Protein AF-0000000078492949 (afdb_homodimer)

Nearest PDB structures (foldseek):
  8vj1-assembly1_A  TM=6.226E-01  e=3.822E-01  Borreliella garinii
  3sjr-assembly2_C  TM=3.584E-01  e=9.809E+00  Chromobacterium violaceum
  8vj1-assembly1_A  TM=6.224E-01  e=6.220E-01  Borreliella garinii

Foldseek 3Di:
DPPLCLVPDQPDDDDPVLLVLLVVLVVVCVVVVQPVDPDHDQVVLVVSQVSSCVVPVDGDHSVSSVVSVVSVVSVVVVVVVVQVPVPPHPCPVPPPVVVVVVVVPVVVD/DPPLCLVPDQPDDDDPVLLVLLVVLVVVCVVVVQPVDPDHDLVVLVVSQVSSCVVPVDGDHSVSSVVSVVSVVSVVVVVVVVQVPVPPHPCPVPCVVVVVVVVVVVVVD

Radius of gyration: 19.07 Å; Cα contacts (8 Å, |Δi|>4): 159; chains: 2; bounding box: 42×46×68 Å

Sequence (218 aa):
MDPYDVDVEDKADWSSRTENAFIRIVHDHVKKGDLQTSTFTKKIWTTISDELFEQSHKRFNVGQLKSKFNRLYKKHREFSDLVAHTGFGWDLISNTVTASEAVWAEYIKMDPYDVDVEDKADWSSRTENAFIRIVHDHVKKGDLQTSTFTKKIWTTISDELFEQSHKRFNVGQLKSKFNRLYKKHREFSDLVAHTGFGWDLISNTVTASEAVWAEYIK

Organism: Citrus clementina (NCBI:txid85681)

InterPro domains:
  IPR024752 Myb/SANT-like domain [PF12776] (14-107)
  IPR045026 L10-interacting MYB domain-containing protein [PTHR47584] (7-109)

Solvent-accessible surface area (backbone atoms only — not comparable to full-atom values): 12741 Å² total; per-residue (Å²): 125,61,90,71,55,63,72,64,71,71,91,65,90,72,51,68,60,51,48,52,51,46,53,49,52,54,35,52,40,36,74,73,56,61,43,79,56,80,55,68,51,72,68,55,40,50,51,50,32,52,54,43,23,74,73,63,73,49,86,54,54,57,70,54,51,50,52,50,49,51,50,51,49,51,48,44,51,53,48,49,56,42,52,66,56,55,74,60,60,84,64,42,72,51,47,69,65,47,42,60,56,51,56,54,53,63,64,70,104,123,62,88,69,54,64,70,64,70,70,90,63,92,72,50,68,62,49,48,51,50,46,53,49,52,52,35,52,40,34,75,72,56,63,44,81,56,80,56,68,50,73,67,54,41,50,50,52,33,53,55,44,24,74,74,62,74,48,86,56,54,58,71,56,51,51,52,50,49,52,47,51,49,51,47,43,50,53,50,48,57,39,52,67,57,55,73,63,58,84,66,41,73,49,47,67,62,44,40,61,54,48,53,54,55,62,62,72,104

Structure (mmCIF, N/CA/C/O backbone):
data_AF-0000000078492949-model_v1
#
loop_
_entity.id
_entity.type
_entity.pdbx_description
1 polymer 'Myb/SANT-like domain-containing protein'
#
loop_
_atom_site.group_PDB
_atom_site.id
_atom_site.type_symbol
_atom_site.label_atom_id
_atom_site.label_alt_id
_atom_site.label_comp_id
_atom_site.label_asym_id
_atom_site.label_entity_id
_atom_site.label_seq_id
_atom_site.pdbx_PDB_ins_code
_atom_site.Cartn_x
_atom_site.Cartn_y
_atom_site.Cartn_z
_atom_site.occupancy
_atom_site.B_iso_or_equiv
_atom_site.auth_seq_id
_atom_site.auth_comp_id
_atom_site.auth_asym_id
_atom_site.auth_atom_id
_atom_site.pdbx_PDB_model_num
ATOM 1 N N . MET A 1 1 ? -12.18 -9.641 15.633 1 30.3 1 MET A N 1
ATOM 2 C CA . MET A 1 1 ? -11.992 -8.758 14.492 1 30.3 1 MET A CA 1
ATOM 3 C C . MET A 1 1 ? -10.523 -8.383 14.32 1 30.3 1 MET A C 1
ATOM 5 O O . MET A 1 1 ? -9.852 -8.047 15.297 1 30.3 1 MET A O 1
ATOM 9 N N . ASP A 1 2 ? -9.906 -8.82 13.367 1 38.91 2 ASP A N 1
ATOM 10 C CA . ASP A 1 2 ? -8.461 -8.695 13.227 1 38.91 2 ASP A CA 1
ATOM 11 C C . ASP A 1 2 ? -8.016 -7.234 13.328 1 38.91 2 ASP A C 1
ATOM 13 O O . ASP A 1 2 ? -8.602 -6.363 12.68 1 38.91 2 ASP A O 1
ATOM 17 N N . PRO A 1 3 ? -7.547 -6.961 14.508 1 42.69 3 PRO A N 1
ATOM 18 C CA . PRO A 1 3 ? -7.191 -5.57 14.797 1 42.69 3 PRO A CA 1
ATOM 19 C C . PRO A 1 3 ? -6.59 -4.852 13.594 1 42.69 3 PRO A C 1
ATOM 21 O O . PRO A 1 3 ? -6.551 -3.617 13.562 1 42.69 3 PRO A O 1
ATOM 24 N N . TYR A 1 4 ? -6.082 -5.703 12.766 1 45.62 4 TYR A N 1
ATOM 25 C CA . TYR A 1 4 ? -5.523 -5.168 11.523 1 45.62 4 TYR A CA 1
ATOM 26 C C . TYR A 1 4 ? -6.562 -5.176 10.414 1 45.62 4 TYR A C 1
ATOM 28 O O . TYR A 1 4 ? -6.211 -5.203 9.227 1 45.62 4 TYR A O 1
ATOM 36 N N . ASP A 1 5 ? -7.727 -5.211 10.891 1 51.09 5 ASP A N 1
ATOM 37 C CA . ASP A 1 5 ? -8.773 -5.344 9.883 1 51.09 5 ASP A CA 1
ATOM 38 C C . ASP A 1 5 ? -8.648 -4.262 8.812 1 51.09 5 ASP A C 1
ATOM 40 O O . ASP A 1 5 ? -9.055 -3.117 9.023 1 51.09 5 ASP A O 1
ATOM 44 N N . VAL A 1 6 ? -7.738 -4.426 7.926 1 55.5 6 VAL A N 1
ATOM 45 C CA . VAL A 1 6 ? -7.52 -3.555 6.773 1 55.5 6 VAL A CA 1
ATOM 46 C C . VAL A 1 6 ? -8.781 -3.502 5.918 1 55.5 6 VAL A C 1
ATOM 48 O O . VAL A 1 6 ? -8.867 -2.713 4.973 1 55.5 6 VAL A O 1
ATOM 51 N N . ASP A 1 7 ? -9.773 -4.223 6.441 1 55.53 7 ASP A N 1
ATOM 52 C CA . ASP A 1 7 ? -10.945 -4.383 5.578 1 55.53 7 ASP A CA 1
ATOM 53 C C . ASP A 1 7 ? -11.914 -3.217 5.75 1 55.53 7 ASP A C 1
ATOM 55 O O . ASP A 1 7 ? -13.055 -3.281 5.285 1 55.53 7 ASP A O 1
ATOM 59 N N . VAL A 1 8 ? -11.398 -2.281 6.484 1 58.69 8 VAL A N 1
ATOM 60 C CA . VAL A 1 8 ? -12.328 -1.161 6.574 1 58.69 8 VAL A CA 1
ATOM 61 C C . VAL A 1 8 ? -12.305 -0.362 5.273 1 58.69 8 VAL A C 1
ATOM 63 O O . VAL A 1 8 ? -11.227 -0.055 4.746 1 58.69 8 VAL A O 1
ATOM 66 N N . GLU A 1 9 ? -13.383 -0.348 4.547 1 59.38 9 GLU A N 1
ATOM 67 C CA . GLU A 1 9 ? -13.5 0.378 3.287 1 59.38 9 GLU A CA 1
ATOM 68 C C . GLU A 1 9 ? -13.32 1.879 3.494 1 59.38 9 GLU A C 1
ATOM 70 O O . GLU A 1 9 ? -13.766 2.428 4.508 1 59.38 9 GLU A O 1
ATOM 75 N N . ASP A 1 10 ? -12.523 2.383 2.58 1 63.34 10 ASP A N 1
ATOM 76 C CA . ASP A 1 10 ? -12.406 3.836 2.541 1 63.34 10 ASP A CA 1
ATOM 77 C C . ASP A 1 10 ? -13.766 4.492 2.316 1 63.34 10 ASP A C 1
ATOM 79 O O . ASP A 1 10 ? -14.523 4.082 1.433 1 63.34 10 ASP A O 1
ATOM 83 N N . LYS A 1 11 ? -14.117 5.441 3.148 1 71.06 11 LYS A N 1
ATOM 84 C CA . LYS A 1 11 ? -15.359 6.184 2.924 1 71.06 11 LYS A CA 1
ATOM 85 C C . LYS A 1 11 ? -15.258 7.062 1.682 1 71.06 11 LYS A C 1
ATOM 87 O O . LYS A 1 11 ? -16.219 7.207 0.935 1 71.06 11 LYS A O 1
ATOM 92 N N . ALA A 1 12 ? -14.031 7.547 1.465 1 79.31 12 ALA A N 1
ATOM 93 C CA . ALA A 1 12 ? -13.805 8.398 0.298 1 79.31 12 ALA A CA 1
ATOM 94 C C . ALA A 1 12 ? -13.336 7.574 -0.898 1 79.31 12 ALA A C 1
ATOM 96 O O . ALA A 1 12 ? -12.812 6.473 -0.732 1 79.31 12 ALA A O 1
ATOM 97 N N . ASP A 1 13 ? -13.688 8.016 -2.059 1 83.06 13 ASP A N 1
ATOM 98 C CA . ASP A 1 13 ? -13.258 7.375 -3.295 1 83.06 13 ASP A CA 1
ATOM 99 C C . ASP A 1 13 ? -11.812 7.746 -3.631 1 83.06 13 ASP A C 1
ATOM 101 O O . ASP A 1 13 ? -11.516 8.906 -3.91 1 83.06 13 ASP A O 1
ATOM 105 N N . TRP A 1 14 ? -10.969 6.805 -3.516 1 90.62 14 TRP A N 1
ATOM 106 C CA . TRP A 1 14 ? -9.555 7.004 -3.814 1 90.62 14 TRP A CA 1
ATOM 107 C C . TRP A 1 14 ? -9.148 6.238 -5.074 1 90.62 14 TRP A C 1
ATOM 109 O O . TRP A 1 14 ? -9.219 5.008 -5.105 1 90.62 14 TRP A O 1
ATOM 119 N N . SER A 1 15 ? -8.836 7.043 -6.062 1 87.31 15 SER A N 1
ATOM 120 C CA . SER A 1 15 ? -8.203 6.379 -7.199 1 87.31 15 SER A CA 1
ATOM 121 C C . SER A 1 15 ? -6.73 6.094 -6.922 1 87.31 15 SER A C 1
ATOM 123 O O . SER A 1 15 ? -6.148 6.66 -5.992 1 87.31 15 SER A O 1
ATOM 125 N N . SER A 1 16 ? -6.129 5.223 -7.727 1 87.12 16 SER A N 1
ATOM 126 C CA . SER A 1 16 ? -4.711 4.914 -7.586 1 87.12 16 SER A CA 1
ATOM 127 C C . SER A 1 16 ? -3.852 6.164 -7.754 1 87.12 16 SER A C 1
ATOM 129 O O . SER A 1 16 ? -2.879 6.359 -7.023 1 87.12 16 SER A O 1
ATOM 131 N N . ARG A 1 17 ? -4.25 6.996 -8.656 1 88.19 17 ARG A N 1
ATOM 132 C CA . ARG A 1 17 ? -3.51 8.227 -8.93 1 88.19 17 ARG A CA 1
ATOM 133 C C . ARG A 1 17 ? -3.566 9.172 -7.73 1 88.19 17 ARG A C 1
ATOM 135 O O . ARG A 1 17 ? -2.547 9.734 -7.332 1 88.19 17 ARG A O 1
ATOM 142 N N . THR A 1 18 ? -4.77 9.352 -7.195 1 92.94 18 THR A N 1
ATOM 143 C CA . THR A 1 18 ? -4.961 10.234 -6.051 1 92.94 18 THR A CA 1
ATOM 144 C C . THR A 1 18 ? -4.215 9.711 -4.832 1 92.94 18 THR A C 1
ATOM 146 O O . THR A 1 18 ? -3.568 10.477 -4.113 1 92.94 18 THR A O 1
ATOM 149 N N . GLU A 1 19 ? -4.316 8.391 -4.613 1 94 19 GLU A N 1
ATOM 150 C CA . GLU A 1 19 ? -3.611 7.777 -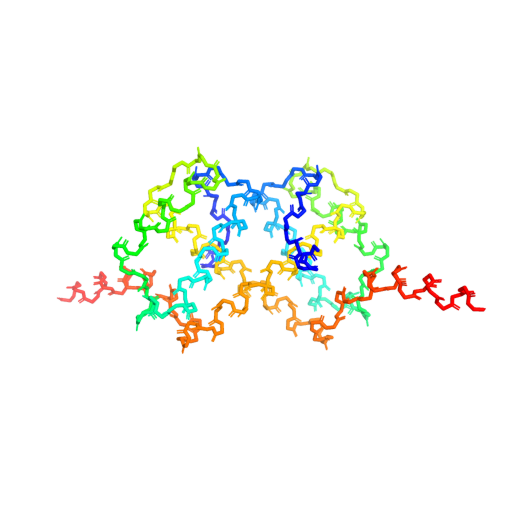3.488 1 94 19 GLU A CA 1
ATOM 151 C C . GLU A 1 19 ? -2.102 7.969 -3.615 1 94 19 GLU A C 1
ATOM 153 O O . GLU A 1 19 ? -1.43 8.312 -2.641 1 94 19 GLU A O 1
ATOM 158 N N . ASN A 1 20 ? -1.58 7.754 -4.777 1 93.38 20 ASN A N 1
ATOM 159 C CA . ASN A 1 20 ? -0.146 7.914 -4.992 1 93.38 20 ASN A CA 1
ATOM 160 C C . ASN A 1 20 ? 0.295 9.359 -4.781 1 93.38 20 ASN A C 1
ATOM 162 O O . ASN A 1 20 ? 1.362 9.609 -4.223 1 93.38 20 ASN A O 1
ATOM 166 N N . ALA A 1 21 ? -0.503 10.273 -5.273 1 94.88 21 ALA A N 1
ATOM 167 C CA . ALA A 1 21 ? -0.219 11.688 -5.047 1 94.88 21 ALA A CA 1
ATOM 168 C C . ALA A 1 21 ? -0.193 12 -3.553 1 94.88 21 ALA A C 1
ATOM 170 O O . ALA A 1 21 ? 0.668 12.75 -3.086 1 94.88 21 ALA A O 1
ATOM 171 N N . PHE A 1 22 ? -1.141 11.391 -2.832 1 96.56 22 PHE A N 1
ATOM 172 C CA . PHE A 1 22 ? -1.215 11.586 -1.389 1 96.56 22 PHE A CA 1
ATOM 173 C C . PHE A 1 22 ? 0.06 11.094 -0.71 1 96.56 22 PHE A C 1
ATOM 175 O O . PHE A 1 22 ? 0.661 11.82 0.087 1 96.56 22 PHE A O 1
ATOM 182 N N . ILE A 1 23 ? 0.523 9.953 -1.036 1 95.69 23 ILE A N 1
ATOM 183 C CA . ILE A 1 23 ? 1.719 9.367 -0.44 1 95.69 23 ILE A CA 1
ATOM 184 C C . ILE A 1 23 ? 2.93 10.25 -0.738 1 95.69 23 ILE A C 1
ATOM 186 O O . ILE A 1 23 ? 3.736 10.523 0.151 1 95.69 23 ILE A O 1
ATOM 190 N N . ARG A 1 24 ? 2.963 10.734 -1.91 1 95.75 24 ARG A N 1
ATOM 191 C CA . ARG A 1 24 ? 4.078 11.594 -2.293 1 95.75 24 ARG A CA 1
ATOM 192 C C . ARG A 1 24 ? 4.066 12.898 -1.501 1 95.75 24 ARG A C 1
ATOM 194 O O . ARG A 1 24 ? 5.113 13.367 -1.051 1 95.75 24 ARG A O 1
ATOM 201 N N . ILE A 1 25 ? 2.961 13.477 -1.405 1 97.75 25 ILE A N 1
ATOM 202 C CA . ILE A 1 25 ? 2.826 14.734 -0.678 1 97.7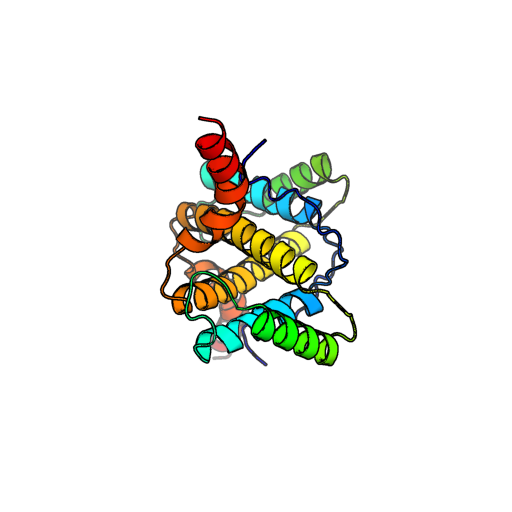5 25 ILE A CA 1
ATOM 203 C C . ILE A 1 25 ? 3.234 14.531 0.779 1 97.75 25 ILE A C 1
ATOM 205 O O . ILE A 1 25 ? 4 15.328 1.331 1 97.75 25 ILE A O 1
ATOM 209 N N . VAL A 1 26 ? 2.723 13.453 1.377 1 95.44 26 VAL A N 1
ATOM 210 C CA . VAL A 1 26 ? 3.076 13.156 2.762 1 95.44 26 VAL A CA 1
ATOM 211 C C . VAL A 1 26 ? 4.586 12.938 2.873 1 95.44 26 VAL A C 1
ATOM 213 O O . VAL A 1 26 ? 5.223 13.438 3.799 1 95.44 26 VAL A O 1
ATOM 216 N N . HIS A 1 27 ? 5.098 12.273 1.945 1 95.06 27 HIS A N 1
ATOM 217 C CA . HIS A 1 27 ? 6.527 12 1.916 1 95.06 27 HIS A CA 1
ATOM 218 C C . HIS A 1 27 ? 7.336 13.297 1.886 1 95.06 27 HIS A C 1
ATOM 220 O O . HIS A 1 27 ? 8.297 13.453 2.646 1 95.06 27 HIS A O 1
ATOM 226 N N . ASP A 1 28 ? 6.891 14.203 1.078 1 96.38 28 ASP A N 1
ATOM 227 C CA . ASP A 1 28 ? 7.578 15.484 0.948 1 96.38 28 ASP A CA 1
ATOM 228 C C . ASP A 1 28 ? 7.559 16.25 2.268 1 96.38 28 ASP A C 1
ATOM 230 O O . ASP A 1 28 ? 8.562 16.844 2.658 1 96.38 28 ASP A O 1
ATOM 234 N N . HIS A 1 29 ? 6.453 16.203 2.941 1 95.75 29 HIS A N 1
ATOM 235 C CA . HIS A 1 29 ? 6.328 16.906 4.211 1 95.75 29 HIS A CA 1
ATOM 236 C C . HIS A 1 29 ? 7.188 16.266 5.289 1 95.75 29 HIS A C 1
ATOM 238 O O . HIS A 1 29 ? 7.762 16.953 6.133 1 95.75 29 HIS A O 1
ATOM 244 N N . VAL A 1 30 ? 7.355 15 5.242 1 92.12 30 VAL A N 1
ATOM 245 C CA . VAL A 1 30 ? 8.211 14.305 6.199 1 92.12 30 VAL A CA 1
ATOM 246 C C . VAL A 1 30 ? 9.672 14.656 5.938 1 92.12 30 VAL A C 1
ATOM 248 O O . VAL A 1 30 ? 10.414 14.961 6.871 1 92.12 30 VAL A O 1
ATOM 251 N N . LYS A 1 31 ? 10.008 14.703 4.742 1 93 31 LYS A N 1
ATOM 252 C CA . LYS A 1 31 ? 11.383 15.008 4.375 1 93 31 LYS A CA 1
ATOM 253 C C . LYS A 1 31 ? 11.75 16.438 4.746 1 93 31 LYS A C 1
ATOM 255 O O . LYS A 1 31 ? 12.898 16.719 5.105 1 93 31 LYS A O 1
ATOM 260 N N . LYS A 1 32 ? 10.734 17.312 4.676 1 94.88 32 LYS A N 1
ATOM 261 C CA . LYS A 1 32 ? 10.914 18.719 5.031 1 94.88 32 LYS A CA 1
ATOM 262 C C . LYS A 1 32 ? 11.055 18.906 6.539 1 94.88 32 LYS A C 1
ATOM 264 O O . LYS A 1 32 ? 11.5 19.953 7.012 1 94.88 32 LYS A O 1
ATOM 269 N N . GLY A 1 33 ? 10.648 17.922 7.355 1 91.75 33 GLY A N 1
ATOM 270 C CA . GLY A 1 33 ? 10.742 18 8.805 1 91.75 33 GLY A CA 1
ATOM 271 C C . GLY A 1 33 ? 9.461 18.484 9.461 1 91.75 33 GLY A C 1
ATOM 272 O O . GLY A 1 33 ? 9.477 18.969 10.594 1 91.75 33 GLY A O 1
ATOM 273 N N . ASP A 1 34 ? 8.391 18.375 8.664 1 93.69 34 ASP A N 1
ATOM 274 C CA . ASP A 1 34 ? 7.117 18.875 9.18 1 93.69 34 ASP A CA 1
ATOM 275 C C . ASP A 1 34 ? 6.551 17.922 10.234 1 93.69 34 ASP A C 1
ATOM 277 O O . ASP A 1 34 ? 5.691 18.312 11.031 1 93.69 34 ASP A O 1
ATOM 281 N N . LEU A 1 35 ? 6.945 16.766 10.188 1 87.81 35 LEU A N 1
ATOM 282 C CA . LEU A 1 35 ? 6.508 15.789 11.188 1 87.81 35 LEU A CA 1
ATOM 283 C C . LEU A 1 35 ? 7.434 15.797 12.398 1 87.81 35 LEU A C 1
ATOM 285 O O . LEU A 1 35 ? 8.438 15.086 12.422 1 87.81 35 LEU A O 1
ATOM 289 N N . GLN A 1 36 ? 7.137 16.531 13.336 1 83.88 36 GLN A N 1
ATOM 290 C CA . GLN A 1 36 ? 7.988 16.719 14.508 1 83.88 36 GLN A CA 1
ATOM 291 C C . GLN A 1 36 ? 7.625 15.727 15.617 1 83.88 36 GLN A C 1
ATOM 293 O O . GLN A 1 36 ? 8.445 15.43 16.484 1 83.88 36 GLN A O 1
ATOM 298 N N . THR A 1 37 ? 6.379 15.219 15.555 1 79.56 37 THR A N 1
ATOM 299 C CA . THR A 1 37 ? 5.871 14.25 16.516 1 79.56 37 THR A CA 1
ATOM 300 C C . THR A 1 37 ? 5.359 13 15.812 1 79.56 37 THR A C 1
ATOM 302 O O . THR A 1 37 ? 5.676 12.766 14.641 1 79.56 37 THR A O 1
ATOM 305 N N . SER A 1 38 ? 4.512 12.266 16.578 1 79.44 38 SER A N 1
ATOM 306 C CA . SER A 1 38 ? 3.982 11.016 16.047 1 79.44 38 SER A CA 1
ATOM 307 C C . SER A 1 38 ? 2.938 11.266 14.961 1 79.44 38 SER A C 1
ATOM 309 O O . SER A 1 38 ? 2.551 10.352 14.234 1 79.44 38 SER A O 1
ATOM 311 N N . THR A 1 39 ? 2.467 12.57 14.891 1 84.44 39 THR A N 1
ATOM 312 C CA . THR A 1 39 ? 1.467 12.922 13.891 1 84.44 39 THR A CA 1
ATOM 313 C C . THR A 1 39 ? 1.658 14.359 13.414 1 84.44 39 THR A C 1
ATOM 315 O O . THR A 1 39 ? 2.279 15.172 14.109 1 84.44 39 THR A O 1
ATOM 318 N N . PHE A 1 40 ? 1.128 14.609 12.195 1 92.44 40 PHE A N 1
ATOM 319 C CA . PHE A 1 40 ? 1.118 15.977 11.688 1 92.44 40 PHE A CA 1
ATOM 320 C C . PHE A 1 40 ? 0.153 16.844 12.484 1 92.44 40 PHE A C 1
ATOM 322 O O . PHE A 1 40 ? -0.847 16.344 13.016 1 92.44 40 PHE A O 1
ATOM 329 N N . THR A 1 41 ? 0.478 18.156 12.617 1 94.12 41 THR A N 1
ATOM 330 C CA . THR A 1 41 ? -0.453 19.125 13.188 1 94.12 41 THR A CA 1
ATOM 331 C C . THR A 1 41 ? -1.632 19.359 12.242 1 94.12 41 THR A C 1
ATOM 333 O O . THR A 1 41 ? -1.547 19.062 11.047 1 94.12 41 THR A O 1
ATOM 336 N N . LYS A 1 42 ? -2.705 19.938 12.797 1 95.75 42 LYS A N 1
ATOM 337 C CA . LYS A 1 42 ? -3.881 20.266 11.992 1 95.75 42 LYS A CA 1
ATOM 338 C C . LYS A 1 42 ? -3.521 21.188 10.844 1 95.75 42 LYS A C 1
ATOM 340 O O . LYS A 1 42 ? -4.066 21.078 9.742 1 95.75 42 LYS A O 1
ATOM 345 N N . LYS A 1 43 ? -2.678 22.062 11.078 1 97.5 43 LYS A N 1
ATOM 346 C CA . LYS A 1 43 ? -2.232 23.016 10.062 1 97.5 43 LYS A CA 1
ATOM 347 C C . LYS A 1 43 ? -1.587 22.297 8.875 1 97.5 43 LYS A C 1
ATOM 349 O O . LYS A 1 43 ? -1.91 22.578 7.723 1 97.5 43 LYS A O 1
ATOM 354 N N . ILE A 1 44 ? -0.715 21.391 9.195 1 97.12 44 ILE A N 1
ATOM 355 C CA . ILE A 1 44 ? -0 20.672 8.141 1 97.12 44 ILE A CA 1
ATOM 356 C C . ILE A 1 44 ? -0.97 19.781 7.367 1 97.12 44 ILE A C 1
ATOM 358 O O . ILE A 1 44 ? -0.931 19.734 6.137 1 97.12 44 ILE A O 1
ATOM 362 N N . TRP A 1 45 ? -1.928 19.094 8.094 1 97.56 45 TRP A N 1
ATOM 363 C CA . TRP A 1 45 ? -2.938 18.281 7.426 1 97.56 45 TRP A CA 1
ATOM 364 C C . TRP A 1 45 ? -3.771 19.141 6.473 1 97.56 45 TRP A C 1
ATOM 366 O O . TRP A 1 45 ? -4.137 18.688 5.383 1 97.56 45 TRP A O 1
ATOM 376 N N . THR A 1 46 ? -4.074 20.375 6.84 1 98.25 46 THR A N 1
ATOM 377 C CA . THR A 1 46 ? -4.828 21.281 5.984 1 98.25 46 THR A CA 1
ATOM 378 C C . THR A 1 46 ? -4.027 21.641 4.734 1 98.25 46 THR A C 1
ATOM 380 O O . THR A 1 46 ? -4.57 21.688 3.631 1 98.25 46 THR A O 1
ATOM 383 N N . THR A 1 47 ? -2.738 21.859 4.949 1 98.5 47 THR A N 1
ATOM 384 C CA . THR A 1 47 ? -1.855 22.156 3.824 1 98.5 47 THR A CA 1
ATOM 385 C C . THR A 1 47 ? -1.804 20.969 2.861 1 98.5 47 THR A C 1
ATOM 387 O O . THR A 1 47 ? -1.886 21.156 1.645 1 98.5 47 THR A O 1
ATOM 390 N N . ILE A 1 48 ? -1.664 19.781 3.365 1 98.31 48 ILE A N 1
ATOM 391 C CA . ILE A 1 48 ? -1.638 18.562 2.572 1 98.31 48 ILE A CA 1
ATOM 392 C C . ILE A 1 48 ? -2.941 18.422 1.791 1 98.31 48 ILE A C 1
ATOM 394 O O . ILE A 1 48 ? -2.932 18.062 0.609 1 98.31 48 ILE A O 1
ATOM 398 N N . SER A 1 49 ? -4.07 18.734 2.488 1 98.25 49 SER A N 1
ATOM 399 C CA . SER A 1 49 ? -5.371 18.688 1.835 1 98.25 49 SER A CA 1
ATOM 400 C C . SER A 1 49 ? -5.426 19.625 0.63 1 98.25 49 SER A C 1
ATOM 402 O O . SER A 1 49 ? -5.887 19.234 -0.445 1 98.25 49 SER A O 1
ATOM 404 N N . ASP A 1 50 ? -4.906 20.797 0.774 1 98.56 50 ASP A N 1
ATOM 405 C CA . ASP A 1 50 ? -4.898 21.781 -0.299 1 98.56 50 ASP A CA 1
ATOM 406 C C . ASP A 1 50 ? -3.998 21.344 -1.449 1 98.56 50 ASP A C 1
ATOM 408 O O . ASP A 1 50 ? -4.355 21.484 -2.619 1 98.56 50 ASP A O 1
ATOM 412 N N . GLU A 1 51 ? -2.857 20.797 -1.114 1 98.56 51 GLU A N 1
ATOM 413 C CA . GLU A 1 51 ? -1.927 20.328 -2.133 1 98.56 51 GLU A CA 1
ATOM 414 C C . GLU A 1 51 ? -2.516 19.156 -2.91 1 98.56 51 GLU A C 1
ATOM 416 O O . GLU A 1 51 ? -2.352 19.062 -4.129 1 98.56 51 GLU A O 1
ATOM 421 N N . LEU A 1 52 ? -3.209 18.266 -2.227 1 98 52 LEU A N 1
ATOM 422 C CA . LEU A 1 52 ? -3.857 17.141 -2.887 1 98 52 LEU A CA 1
ATOM 423 C C . LEU A 1 52 ? -4.961 17.625 -3.824 1 98 52 LEU A C 1
ATOM 425 O O . LEU A 1 52 ? -5.117 17.094 -4.926 1 98 52 LEU A O 1
ATOM 429 N N . PHE A 1 53 ? -5.688 18.656 -3.412 1 97.31 53 PHE A N 1
ATOM 430 C CA . PHE A 1 53 ? -6.742 19.234 -4.242 1 97.31 53 PHE A CA 1
ATOM 431 C C . PHE A 1 53 ? -6.16 19.812 -5.523 1 97.31 53 PHE A C 1
ATOM 433 O O . PHE A 1 53 ? -6.734 19.656 -6.602 1 97.31 53 PHE A O 1
ATOM 440 N N . GLU A 1 54 ? -5.066 20.453 -5.391 1 97.75 54 GLU A N 1
ATOM 441 C CA . GLU A 1 54 ? -4.422 21.062 -6.547 1 97.75 54 GLU A CA 1
ATOM 442 C C . GLU A 1 54 ? -4.031 20.016 -7.582 1 97.75 54 GLU A C 1
ATOM 444 O O . GLU A 1 54 ? -4.094 20.266 -8.789 1 97.75 54 GLU A O 1
ATOM 449 N N . GLN A 1 55 ? -3.67 18.875 -7.113 1 95.38 55 GLN A N 1
ATOM 450 C CA . GLN A 1 55 ? -3.176 17.828 -8.008 1 95.38 55 GLN A CA 1
ATOM 451 C C . GLN A 1 55 ? -4.316 16.953 -8.516 1 95.38 55 GLN A C 1
ATOM 453 O O . GLN A 1 55 ? -4.316 16.547 -9.68 1 95.38 55 GLN A O 1
ATOM 458 N N . SER A 1 56 ? -5.293 16.625 -7.688 1 93.75 56 SER A N 1
ATOM 459 C CA . SER A 1 56 ? -6.289 15.625 -8.031 1 93.75 56 SER A CA 1
ATOM 460 C C . SER A 1 56 ? -7.637 16.266 -8.352 1 93.75 56 SER A C 1
ATOM 462 O O . SER A 1 56 ? -8.516 15.617 -8.914 1 93.75 56 SER A O 1
ATOM 464 N N . HIS A 1 57 ? -7.879 17.547 -7.875 1 94.69 57 HIS A N 1
ATOM 465 C CA . HIS A 1 57 ? -9.125 18.281 -8 1 94.69 57 HIS A CA 1
ATOM 466 C C . HIS A 1 57 ? -10.25 17.609 -7.227 1 94.69 57 HIS A C 1
ATOM 468 O O . HIS A 1 57 ? -11.43 17.797 -7.543 1 94.69 57 HIS A O 1
ATOM 474 N N . LYS A 1 58 ? -9.898 16.75 -6.348 1 94.81 58 LYS A N 1
ATOM 475 C CA . LYS A 1 58 ? -10.797 16.188 -5.352 1 94.81 58 LYS A CA 1
ATOM 476 C C . LYS A 1 58 ? -10.477 16.703 -3.955 1 94.81 58 LYS A C 1
ATOM 478 O O . LYS A 1 58 ? -9.312 16.766 -3.561 1 94.81 58 LYS A O 1
ATOM 483 N N . ARG A 1 59 ? -11.555 17.062 -3.279 1 94.56 59 ARG A N 1
ATOM 484 C CA . ARG A 1 59 ? -11.367 17.625 -1.946 1 94.56 59 ARG A CA 1
ATOM 485 C C . ARG A 1 59 ? -11.516 16.562 -0.871 1 94.56 59 ARG A C 1
ATOM 487 O O . ARG A 1 59 ? -12.453 15.758 -0.909 1 94.56 59 ARG A O 1
ATOM 494 N N . PHE A 1 60 ? -10.578 16.531 0.034 1 96.44 60 PHE A N 1
ATOM 495 C CA . PHE A 1 60 ? -10.594 15.641 1.194 1 96.44 60 PHE A CA 1
ATOM 496 C C . PHE A 1 60 ? -10.422 16.438 2.482 1 96.44 60 PHE A C 1
ATOM 498 O O . PHE A 1 60 ? -9.602 17.359 2.549 1 96.44 60 PHE A O 1
ATOM 505 N N . ASN A 1 61 ? -11.227 16.141 3.453 1 95.5 61 ASN A N 1
ATOM 506 C CA . ASN A 1 61 ? -11.031 16.812 4.734 1 95.5 61 ASN A CA 1
ATOM 507 C C . ASN A 1 61 ? -9.953 16.125 5.566 1 95.5 61 ASN A C 1
ATOM 509 O O . ASN A 1 61 ? -9.516 15.016 5.23 1 95.5 61 ASN A O 1
ATOM 513 N N . VAL A 1 62 ? -9.539 16.703 6.617 1 93.44 62 VAL A N 1
ATOM 514 C CA . VAL A 1 62 ? -8.43 16.234 7.441 1 93.44 62 VAL A CA 1
ATOM 515 C C . VAL A 1 62 ? -8.734 14.844 7.988 1 93.44 62 VAL A C 1
ATOM 517 O O . VAL A 1 62 ? -7.867 13.969 8.016 1 93.44 62 VAL A O 1
ATOM 520 N N . GLY A 1 63 ? -9.93 14.625 8.445 1 92.06 63 GLY A N 1
ATOM 521 C CA . GLY A 1 63 ? -10.32 13.305 8.93 1 92.06 63 GLY A CA 1
ATOM 522 C C . GLY A 1 63 ? -10.156 12.219 7.891 1 92.06 63 GLY A C 1
ATOM 523 O O . GLY A 1 63 ? -9.703 11.117 8.211 1 92.06 63 GLY A O 1
ATOM 524 N N . GLN A 1 64 ? -10.492 12.539 6.645 1 94.62 64 GLN A N 1
ATOM 525 C CA . GLN A 1 64 ? -10.352 11.594 5.547 1 94.62 64 GLN A CA 1
ATOM 526 C C . GLN A 1 64 ? -8.883 11.297 5.262 1 94.62 64 GLN A C 1
ATOM 528 O O . GLN A 1 64 ? -8.516 10.156 4.969 1 94.62 64 GLN A O 1
ATOM 533 N N . LEU A 1 65 ? -8.102 12.266 5.371 1 95.88 65 LEU A N 1
ATOM 534 C CA . LEU A 1 65 ? -6.672 12.094 5.121 1 95.88 65 LEU A CA 1
ATOM 535 C C . LEU A 1 65 ? -6.039 11.211 6.191 1 95.88 65 LEU A C 1
ATOM 537 O O . LEU A 1 65 ? -5.277 10.297 5.875 1 95.88 65 LEU A O 1
ATOM 541 N N . LYS A 1 66 ? -6.363 11.469 7.355 1 92.38 66 LYS A N 1
ATOM 542 C CA . LYS A 1 66 ? -5.832 10.672 8.461 1 92.38 66 LYS A CA 1
ATOM 543 C C . LYS A 1 66 ? -6.277 9.219 8.359 1 92.38 66 LYS A C 1
ATOM 545 O O . LYS A 1 66 ? -5.477 8.305 8.562 1 92.38 66 LYS A O 1
ATOM 550 N N . SER A 1 67 ? -7.496 9.008 8.094 1 91.19 67 SER A N 1
ATOM 551 C CA . SER A 1 67 ? -8.023 7.656 7.941 1 91.19 67 SER A CA 1
ATOM 552 C C . SER A 1 67 ? -7.309 6.914 6.816 1 91.19 67 SER A C 1
ATOM 554 O O . SER A 1 67 ? -6.969 5.734 6.961 1 91.19 67 SER A O 1
ATOM 556 N N . LYS A 1 68 ? -7.168 7.621 5.742 1 93 68 LYS A N 1
ATOM 557 C CA . LYS A 1 68 ? -6.469 7.016 4.613 1 93 68 LYS A CA 1
ATOM 558 C C . LYS A 1 68 ? -5.031 6.656 4.988 1 93 68 LYS A C 1
ATOM 560 O O . LYS A 1 68 ? -4.543 5.582 4.633 1 93 68 LYS A O 1
ATOM 565 N N . PHE A 1 69 ? -4.391 7.582 5.656 1 90.38 69 PHE A N 1
ATOM 566 C CA . PHE A 1 69 ? -3.016 7.34 6.074 1 90.38 69 PHE A CA 1
ATOM 567 C C . PHE A 1 69 ? -2.932 6.109 6.973 1 90.38 69 PHE A C 1
ATOM 569 O O . PHE A 1 69 ? -2.068 5.254 6.781 1 90.38 69 PHE A O 1
ATOM 576 N N . ASN A 1 70 ? -3.807 6.031 7.875 1 87.5 70 ASN A N 1
ATOM 577 C CA . ASN A 1 70 ? -3.842 4.883 8.773 1 87.5 70 ASN A CA 1
ATOM 578 C C . ASN A 1 70 ? -4.055 3.578 8.016 1 87.5 70 ASN A C 1
ATOM 580 O O . ASN A 1 70 ? -3.434 2.562 8.328 1 87.5 70 ASN A O 1
ATOM 584 N N . ARG A 1 71 ? -4.895 3.582 7.078 1 90.12 71 ARG A N 1
ATOM 585 C CA . ARG A 1 71 ? -5.148 2.385 6.285 1 90.12 71 ARG A CA 1
ATOM 586 C C . ARG A 1 71 ? -3.926 1.999 5.461 1 90.12 71 ARG A C 1
ATOM 588 O O . ARG A 1 71 ? -3.613 0.815 5.316 1 90.12 71 ARG A O 1
ATOM 595 N N . LEU A 1 72 ? -3.309 3.029 4.914 1 91.94 72 LEU A N 1
ATOM 596 C CA . LEU A 1 72 ? -2.082 2.789 4.164 1 91.94 72 LEU A CA 1
ATOM 597 C C . LEU A 1 72 ? -1.008 2.178 5.059 1 91.94 72 LEU A C 1
ATOM 599 O O . LEU A 1 72 ? -0.291 1.266 4.637 1 91.94 72 LEU A O 1
ATOM 603 N N . TYR A 1 73 ? -0.982 2.674 6.223 1 86.25 73 TYR A N 1
ATOM 604 C CA . TYR A 1 73 ? 0.001 2.184 7.18 1 86.25 73 TYR A CA 1
ATOM 605 C C . TYR A 1 73 ? -0.261 0.725 7.535 1 86.25 73 TYR A C 1
ATOM 607 O O . TYR A 1 73 ? 0.659 -0.097 7.523 1 86.25 73 TYR A O 1
ATOM 615 N N . LYS A 1 74 ? -1.468 0.387 7.84 1 89.12 74 LYS A N 1
ATOM 616 C CA . LYS A 1 74 ? -1.827 -0.986 8.18 1 89.12 74 LYS A CA 1
ATOM 617 C C . LYS A 1 74 ? -1.53 -1.937 7.027 1 89.12 74 LYS A C 1
ATOM 619 O O . LYS A 1 74 ? -1.017 -3.037 7.238 1 89.12 74 LYS A O 1
ATOM 624 N N . LYS A 1 75 ? -1.936 -1.513 5.883 1 90.56 75 LYS A N 1
ATOM 625 C CA . LYS A 1 75 ? -1.655 -2.312 4.691 1 90.56 75 LYS A CA 1
ATOM 626 C C . LYS A 1 75 ? -0.154 -2.506 4.5 1 90.56 75 LYS A C 1
ATOM 628 O O . LYS A 1 75 ? 0.297 -3.602 4.16 1 90.56 75 LYS A O 1
ATOM 633 N N . HIS A 1 76 ? 0.583 -1.391 4.68 1 89.31 76 HIS A N 1
ATOM 634 C CA . HIS A 1 76 ? 2.037 -1.444 4.59 1 89.31 76 HIS A CA 1
ATOM 635 C C . HIS A 1 76 ? 2.615 -2.438 5.59 1 89.31 76 HIS A C 1
ATOM 637 O O . HIS A 1 76 ? 3.551 -3.176 5.27 1 89.31 76 HIS A O 1
ATOM 643 N N . ARG A 1 77 ? 2.154 -2.504 6.723 1 87.69 77 ARG A N 1
ATOM 644 C CA . ARG A 1 77 ? 2.611 -3.449 7.734 1 87.69 77 ARG A CA 1
ATOM 645 C C . ARG A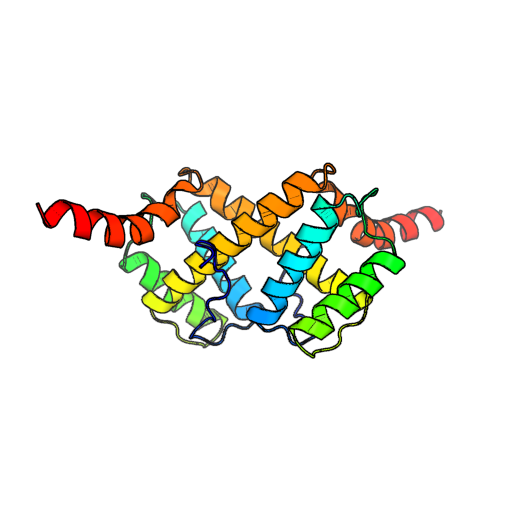 1 77 ? 2.324 -4.887 7.312 1 87.69 77 ARG A C 1
ATOM 647 O O . ARG A 1 77 ? 3.178 -5.762 7.453 1 87.69 77 ARG A O 1
ATOM 654 N N . GLU A 1 78 ? 1.147 -5.086 6.844 1 88.06 78 GLU A N 1
ATOM 655 C CA . GLU A 1 78 ? 0.78 -6.41 6.348 1 88.06 78 GLU A CA 1
ATOM 656 C C . GLU A 1 78 ? 1.709 -6.852 5.223 1 88.06 78 GLU A C 1
ATOM 658 O O . GLU A 1 78 ? 2.174 -7.996 5.207 1 88.06 78 GLU A O 1
ATOM 663 N N . PHE A 1 79 ? 1.928 -5.992 4.344 1 89 79 PHE A N 1
ATOM 664 C CA . PHE A 1 79 ? 2.781 -6.309 3.201 1 89 79 PHE A CA 1
ATOM 665 C C . PHE A 1 79 ? 4.223 -6.516 3.646 1 89 79 PHE A C 1
ATOM 667 O O . PHE A 1 79 ? 4.93 -7.367 3.102 1 89 79 PHE A O 1
ATOM 674 N N . SER A 1 80 ? 4.645 -5.75 4.641 1 86.5 80 SER A N 1
ATOM 675 C CA . SER A 1 80 ? 5.984 -5.941 5.195 1 86.5 80 SER A CA 1
ATOM 676 C C . SER A 1 80 ? 6.141 -7.332 5.793 1 86.5 80 SER A C 1
ATOM 678 O O . SER A 1 80 ? 7.188 -7.965 5.637 1 86.5 80 SER A O 1
ATOM 680 N N . ASP A 1 81 ? 5.152 -7.727 6.484 1 86.94 81 ASP A N 1
ATOM 681 C CA . ASP A 1 81 ? 5.164 -9.07 7.051 1 86.94 81 ASP A CA 1
ATOM 682 C C . ASP A 1 81 ? 5.234 -10.133 5.949 1 86.94 81 ASP A C 1
ATOM 684 O O . ASP A 1 81 ? 5.945 -11.125 6.086 1 86.94 81 ASP A O 1
ATOM 688 N N . LEU A 1 82 ? 4.477 -9.922 4.875 1 87.69 82 LEU A N 1
ATOM 689 C CA . LEU A 1 82 ? 4.508 -10.789 3.703 1 87.69 82 LEU A CA 1
ATOM 690 C C . LEU A 1 82 ? 5.914 -10.859 3.113 1 87.69 82 LEU A C 1
ATOM 692 O O . LEU A 1 82 ? 6.461 -11.945 2.924 1 87.69 82 LEU A O 1
ATOM 696 N N . VAL A 1 83 ? 6.578 -9.734 2.902 1 82.81 83 VAL A N 1
ATOM 697 C CA . VAL A 1 83 ? 7.898 -9.641 2.283 1 82.81 83 VAL A CA 1
ATOM 698 C C . VAL A 1 83 ? 8.938 -10.289 3.193 1 82.81 83 VAL A C 1
ATOM 700 O O . VAL A 1 83 ? 9.844 -10.977 2.719 1 82.81 83 VAL A O 1
ATOM 703 N N . ALA A 1 84 ? 8.812 -10.086 4.418 1 83.44 84 ALA A N 1
ATOM 704 C CA . ALA A 1 84 ? 9.734 -10.664 5.391 1 83.44 84 ALA A CA 1
ATOM 705 C C . ALA A 1 84 ? 9.758 -12.188 5.297 1 83.44 84 ALA A C 1
ATOM 707 O O . ALA A 1 84 ? 10.773 -12.82 5.582 1 83.44 84 ALA A O 1
ATOM 708 N N . HIS A 1 85 ? 8.695 -12.805 4.793 1 85.38 85 HIS A N 1
ATOM 709 C CA . HIS A 1 85 ? 8.586 -14.258 4.746 1 85.38 85 HIS A CA 1
ATOM 710 C C . HIS A 1 85 ? 9.016 -14.797 3.385 1 85.38 85 HIS A C 1
ATOM 712 O O . HIS A 1 85 ? 9.094 -16.016 3.191 1 85.38 85 HIS A O 1
ATOM 718 N N . THR A 1 86 ? 9.164 -14.016 2.43 1 79 86 THR A N 1
ATOM 719 C CA . THR A 1 86 ? 9.617 -14.484 1.125 1 79 86 THR A CA 1
ATOM 720 C C . THR A 1 86 ? 11.078 -14.906 1.182 1 79 86 THR A C 1
ATOM 722 O O . THR A 1 86 ? 11.539 -15.688 0.347 1 79 86 THR A O 1
ATOM 725 N N . GLY A 1 87 ? 11.906 -14.547 2.182 1 69.62 87 GLY A N 1
ATOM 726 C CA . GLY A 1 87 ? 13.32 -14.852 2.293 1 69.62 87 GLY A CA 1
ATOM 727 C C . GLY A 1 87 ? 14.188 -14.047 1.34 1 69.62 87 GLY A C 1
ATOM 728 O O . GLY A 1 87 ? 15.414 -14.078 1.433 1 69.62 87 GLY A O 1
ATOM 729 N N . PHE A 1 88 ? 13.727 -13.578 0.141 1 60.12 88 PHE A N 1
ATOM 730 C CA . PHE A 1 88 ? 14.555 -12.992 -0.91 1 60.12 88 PHE A CA 1
ATOM 731 C C . PHE A 1 88 ? 14.734 -11.492 -0.68 1 60.12 88 PHE A C 1
ATOM 733 O O . PHE A 1 88 ? 15.586 -10.867 -1.315 1 60.12 88 PHE A O 1
ATOM 740 N N . GLY A 1 89 ? 14.68 -11.062 0.349 1 52.59 89 GLY A N 1
ATOM 741 C CA . GLY A 1 89 ? 14.789 -9.617 0.413 1 52.59 89 GLY A CA 1
ATOM 742 C C . GLY A 1 89 ? 14.219 -8.914 -0.808 1 52.59 89 GLY A C 1
ATOM 743 O O . GLY A 1 89 ? 13.812 -9.57 -1.77 1 52.59 89 GLY A O 1
ATOM 744 N N . TRP A 1 90 ? 14 -7.535 -0.965 1 52.09 90 TRP A N 1
ATOM 745 C CA . TRP A 1 90 ? 13.414 -6.699 -2.006 1 52.09 90 TRP A CA 1
ATOM 746 C C . TRP A 1 90 ? 13.977 -7.059 -3.377 1 52.09 90 TRP A C 1
ATOM 748 O O . TRP A 1 90 ? 13.469 -6.602 -4.402 1 52.09 90 TRP A O 1
ATOM 758 N N . ASP A 1 91 ? 15.062 -7.805 -3.586 1 49.62 91 ASP A N 1
ATOM 759 C CA . ASP A 1 91 ? 15.625 -7.969 -4.922 1 49.62 91 ASP A CA 1
ATOM 760 C C . ASP A 1 91 ? 14.602 -8.555 -5.883 1 49.62 91 ASP A C 1
ATOM 762 O O . ASP A 1 91 ? 14.844 -8.641 -7.09 1 49.62 91 ASP A O 1
ATOM 766 N N . LEU A 1 92 ? 13.695 -8.984 -5.422 1 46.34 92 LEU A N 1
ATOM 767 C CA . LEU A 1 92 ? 12.859 -9.828 -6.266 1 46.34 92 LEU A CA 1
ATOM 768 C C . LEU A 1 92 ? 12.273 -9.031 -7.426 1 46.34 92 LEU A C 1
ATOM 770 O O . LEU A 1 92 ? 11.945 -9.602 -8.469 1 46.34 92 LEU A O 1
ATOM 774 N N . ILE A 1 93 ? 11.703 -7.926 -7.121 1 46.12 93 ILE A N 1
ATOM 775 C CA . ILE A 1 93 ? 10.945 -7.359 -8.234 1 46.12 93 ILE A CA 1
ATOM 776 C C . ILE A 1 93 ? 11.898 -6.902 -9.328 1 46.12 93 ILE A C 1
ATOM 778 O O . ILE A 1 93 ? 11.469 -6.328 -10.336 1 46.12 93 ILE A O 1
ATOM 782 N N . SER A 1 94 ? 13.227 -6.848 -9.07 1 41.66 94 SER A N 1
ATOM 783 C CA . SER A 1 94 ? 14.109 -6.371 -10.133 1 41.66 94 SER A CA 1
ATOM 784 C C . SER A 1 94 ? 13.914 -7.18 -11.414 1 41.66 94 SER A C 1
ATOM 786 O O . SER A 1 94 ? 14.477 -6.844 -12.453 1 41.66 94 SER A O 1
ATOM 788 N N . ASN A 1 95 ? 13.859 -8.422 -11.289 1 40.28 95 ASN A N 1
ATOM 789 C CA . ASN A 1 95 ? 14.141 -9.133 -12.531 1 40.28 95 ASN A CA 1
ATOM 790 C C . ASN A 1 95 ? 13.297 -8.602 -13.688 1 40.28 95 ASN A C 1
ATOM 792 O O . ASN A 1 95 ? 13.734 -8.633 -14.836 1 40.28 95 ASN A O 1
ATOM 796 N N . THR A 1 96 ? 11.984 -8.812 -13.672 1 39.28 96 THR A N 1
ATOM 797 C CA . THR A 1 96 ? 11.367 -8.742 -14.992 1 39.28 96 THR A CA 1
ATOM 798 C C . THR A 1 96 ? 11.484 -7.332 -15.57 1 39.28 96 THR A C 1
ATOM 800 O O . THR A 1 96 ? 11.281 -7.129 -16.766 1 39.28 96 THR A O 1
ATOM 803 N N . VAL A 1 97 ? 11.492 -6.348 -14.734 1 37.97 97 VAL A N 1
ATOM 804 C CA . VAL A 1 97 ? 11.609 -5.078 -15.438 1 37.97 97 VAL A CA 1
ATOM 805 C C . VAL A 1 97 ? 13.016 -4.941 -16.016 1 37.97 97 VAL A C 1
ATOM 807 O O . VAL A 1 97 ? 13.188 -4.41 -17.125 1 37.97 97 VAL A O 1
ATOM 810 N N . THR A 1 98 ? 14.141 -5.195 -15.25 1 37.91 98 THR A N 1
ATOM 811 C CA . THR A 1 98 ? 15.445 -5.184 -15.906 1 37.91 98 THR A CA 1
ATOM 812 C C . THR A 1 98 ? 15.516 -6.258 -16.984 1 37.91 98 THR A C 1
ATOM 814 O O . THR A 1 98 ? 16.219 -6.086 -17.984 1 37.91 98 THR A O 1
ATOM 817 N N . ALA A 1 99 ? 15.039 -7.473 -16.719 1 37.34 99 ALA A N 1
ATOM 818 C CA . ALA A 1 99 ? 15.258 -8.508 -17.734 1 37.34 99 ALA A CA 1
ATOM 819 C C . ALA A 1 99 ? 14.656 -8.094 -19.062 1 37.34 99 ALA A C 1
ATOM 821 O O . ALA A 1 99 ? 15.234 -8.359 -20.125 1 37.34 99 ALA A O 1
ATOM 822 N N . SER A 1 100 ? 13.508 -7.531 -19.156 1 34.41 100 SER A N 1
ATOM 823 C CA . SER A 1 100 ? 13.211 -7.098 -20.531 1 34.41 100 SER A CA 1
ATOM 824 C C . SER A 1 100 ? 14.211 -6.055 -21 1 34.41 100 SER A C 1
ATOM 826 O O . SER A 1 100 ? 14.57 -6.035 -22.188 1 34.41 100 SER A O 1
ATOM 828 N N . GLU A 1 101 ? 14.648 -5.145 -20.141 1 33.06 101 GLU A N 1
ATOM 829 C CA . GLU A 1 101 ? 15.617 -4.238 -20.75 1 33.06 101 GLU A CA 1
ATOM 830 C C . GLU A 1 101 ? 17 -4.891 -20.844 1 33.06 101 GLU A C 1
ATOM 832 O O . GLU A 1 101 ? 17.734 -4.652 -21.812 1 33.06 101 GLU A O 1
ATOM 837 N N . ALA A 1 102 ? 17.5 -5.621 -19.875 1 32.81 102 ALA A N 1
ATOM 838 C CA . ALA A 1 102 ? 18.844 -6.164 -20 1 32.81 102 ALA A CA 1
ATOM 839 C C . ALA A 1 102 ? 18.891 -7.285 -21.047 1 32.81 102 ALA A C 1
ATOM 841 O O . ALA A 1 102 ? 19.859 -7.41 -21.781 1 32.81 102 ALA A O 1
ATOM 842 N N . VAL A 1 103 ? 17.922 -8.188 -21.031 1 32.19 103 VAL A N 1
ATOM 843 C CA . VAL A 1 103 ? 18.047 -9.258 -22.016 1 32.19 103 VAL A CA 1
ATOM 844 C C . VAL A 1 103 ? 18 -8.672 -23.422 1 32.19 103 VAL A C 1
ATOM 846 O O . VAL A 1 103 ? 18.625 -9.195 -24.344 1 32.19 103 VAL A O 1
ATOM 849 N N . TRP A 1 104 ? 17.328 -7.594 -23.641 1 30.61 104 TRP A N 1
ATOM 850 C CA . TRP A 1 104 ? 17.406 -7.176 -25.031 1 30.61 104 TRP A CA 1
ATOM 851 C C . TRP A 1 104 ? 18.828 -6.75 -25.391 1 30.61 104 TRP A C 1
ATOM 853 O O . TRP A 1 104 ? 19.312 -7.055 -26.484 1 30.61 104 TRP A O 1
ATOM 863 N N . ALA A 1 105 ? 19.422 -6.09 -24.344 1 31.47 105 ALA A N 1
ATOM 864 C CA . ALA A 1 105 ? 20.656 -5.484 -24.844 1 31.47 105 ALA A CA 1
ATOM 865 C C . ALA A 1 105 ? 21.703 -6.551 -25.141 1 31.47 105 ALA A C 1
ATOM 867 O O . ALA A 1 105 ? 22.531 -6.387 -26.047 1 31.47 105 ALA A O 1
ATOM 868 N N . GLU A 1 106 ? 21.828 -7.535 -24.172 1 32.28 106 GLU A N 1
ATOM 869 C CA . GLU A 1 106 ? 23.016 -8.336 -24.484 1 32.28 106 GLU A CA 1
ATOM 870 C C . GLU A 1 106 ? 22.828 -9.117 -25.781 1 32.28 106 GLU A C 1
ATOM 872 O O . GLU A 1 106 ? 23.812 -9.609 -26.359 1 32.28 106 GLU A O 1
ATOM 877 N N . TYR A 1 107 ? 21.594 -9.438 -26.141 1 30.16 107 TYR A N 1
ATOM 878 C CA . TYR A 1 107 ? 21.656 -10.234 -27.344 1 30.16 107 TYR A CA 1
ATOM 879 C C . TYR A 1 107 ? 22.078 -9.383 -28.547 1 30.16 107 TYR A C 1
ATOM 881 O O . TYR A 1 107 ? 22.5 -9.914 -29.578 1 30.16 107 TYR A O 1
ATOM 889 N N . ILE A 1 108 ? 21.906 -8.031 -28.406 1 31.23 108 ILE A N 1
ATOM 890 C CA . ILE A 1 108 ? 22.281 -7.363 -29.656 1 31.23 108 ILE A CA 1
ATOM 891 C C . ILE A 1 108 ? 23.797 -7.363 -29.812 1 31.23 108 ILE A C 1
ATOM 893 O O . ILE A 1 108 ? 24.328 -7.059 -30.875 1 31.23 108 ILE A O 1
ATOM 897 N N . LYS A 1 109 ? 24.625 -7.883 -28.906 1 28.88 109 LYS A N 1
ATOM 898 C CA . LYS A 1 109 ? 25.984 -7.84 -29.438 1 28.88 109 LYS A CA 1
ATOM 899 C C . LYS A 1 109 ? 26.281 -9.078 -30.281 1 28.88 109 LYS A C 1
ATOM 901 O O . LYS A 1 109 ? 25.766 -10.164 -30 1 28.88 109 LYS A O 1
ATOM 906 N N . MET B 1 1 ? 11.359 8.938 -16.656 1 31.78 1 MET B N 1
ATOM 907 C CA . MET B 1 1 ? 10.164 8.414 -16 1 31.78 1 MET B CA 1
ATOM 908 C C . MET B 1 1 ? 10.523 7.73 -14.688 1 31.78 1 MET B C 1
ATOM 910 O O . MET B 1 1 ? 11.5 6.992 -14.609 1 31.78 1 MET B O 1
ATOM 914 N N . ASP B 1 2 ? 10.133 8.227 -13.625 1 38.81 2 ASP B N 1
ATOM 915 C CA . ASP B 1 2 ? 10.578 7.715 -12.328 1 38.81 2 ASP B CA 1
ATOM 916 C C . ASP B 1 2 ? 10.359 6.207 -12.227 1 38.81 2 ASP B C 1
ATOM 918 O O . ASP B 1 2 ? 9.289 5.703 -12.562 1 38.81 2 ASP B O 1
ATOM 922 N N . PRO B 1 3 ? 11.461 5.586 -12.445 1 43.34 3 PRO B N 1
ATOM 923 C CA . PRO B 1 3 ? 11.383 4.121 -12.492 1 43.34 3 PRO B CA 1
ATOM 924 C C . PRO B 1 3 ? 10.383 3.545 -11.5 1 43.34 3 PRO B C 1
ATOM 926 O O . PRO B 1 3 ? 9.953 2.398 -11.648 1 43.34 3 PRO B O 1
ATOM 929 N N . TYR B 1 4 ? 10.188 4.367 -10.516 1 46.5 4 TYR B N 1
ATOM 930 C CA . TYR B 1 4 ? 9.195 3.973 -9.523 1 46.5 4 TYR B CA 1
ATOM 931 C C . TYR B 1 4 ? 7.824 4.547 -9.867 1 46.5 4 TYR B C 1
ATOM 933 O O . TYR B 1 4 ? 6.977 4.711 -8.984 1 46.5 4 TYR B O 1
ATOM 941 N N . ASP B 1 5 ? 7.762 4.816 -11.109 1 51.16 5 ASP B N 1
ATOM 942 C CA . ASP B 1 5 ? 6.516 5.469 -11.492 1 51.16 5 ASP B CA 1
ATOM 943 C C . ASP B 1 5 ? 5.309 4.652 -11.047 1 51.16 5 ASP B C 1
ATOM 945 O O . ASP B 1 5 ? 4.93 3.678 -11.703 1 51.16 5 ASP B O 1
ATOM 949 N N . VAL B 1 6 ? 4.965 4.711 -9.82 1 55.72 6 VAL B N 1
ATOM 950 C CA . VAL B 1 6 ? 3.803 4.07 -9.219 1 55.72 6 VAL B CA 1
ATOM 951 C C . VAL B 1 6 ? 2.527 4.582 -9.883 1 55.72 6 VAL B C 1
ATOM 953 O O . VAL B 1 6 ? 1.438 4.062 -9.633 1 55.72 6 VAL B O 1
ATOM 956 N N . ASP B 1 7 ? 2.785 5.438 -10.875 1 55.56 7 ASP B N 1
ATOM 957 C CA . ASP B 1 7 ? 1.613 6.125 -11.406 1 55.56 7 ASP B CA 1
ATOM 958 C C . ASP B 1 7 ? 0.966 5.324 -12.531 1 55.56 7 ASP B C 1
ATOM 960 O O . ASP B 1 7 ? 0.084 5.824 -13.234 1 55.56 7 ASP B O 1
ATOM 964 N N . VAL B 1 8 ? 1.51 4.16 -12.641 1 58.88 8 VAL B N 1
ATOM 965 C CA . VAL B 1 8 ? 0.828 3.398 -13.688 1 58.88 8 VAL B CA 1
ATOM 966 C C . VAL B 1 8 ? -0.506 2.877 -13.156 1 58.88 8 VAL B C 1
ATOM 968 O O . VAL B 1 8 ? -0.57 2.324 -12.055 1 58.88 8 VAL B O 1
ATOM 971 N N . GLU B 1 9 ? -1.601 3.35 -13.688 1 59.47 9 GLU B N 1
ATOM 972 C CA . GLU B 1 9 ? -2.943 2.945 -13.281 1 59.47 9 GLU B CA 1
ATOM 973 C C . GLU B 1 9 ? -3.176 1.459 -13.539 1 59.47 9 GLU B C 1
ATOM 975 O O . GLU B 1 9 ? -2.689 0.916 -14.539 1 59.47 9 GLU B O 1
ATOM 980 N N . ASP B 1 10 ? -3.775 0.901 -12.508 1 64.56 10 ASP B N 1
ATOM 981 C CA . ASP B 1 10 ? -4.219 -0.478 -12.688 1 64.56 10 ASP B CA 1
ATOM 982 C C . ASP B 1 10 ? -5.184 -0.596 -13.867 1 64.56 10 ASP B C 1
ATOM 984 O O . ASP B 1 10 ? -6.117 0.2 -14 1 64.56 10 ASP B O 1
ATOM 988 N N . LYS B 1 11 ? -4.938 -1.539 -14.758 1 71.69 11 LYS B N 1
ATOM 989 C CA . LYS B 1 11 ? -5.883 -1.783 -15.844 1 71.69 11 LYS B CA 1
ATOM 990 C C . LYS B 1 11 ? -7.18 -2.389 -15.32 1 71.69 11 LYS B C 1
ATOM 992 O O . LYS B 1 11 ? -8.266 -2.057 -15.797 1 71.69 11 LYS B O 1
ATOM 997 N N . ALA B 1 12 ? -7.004 -3.201 -14.266 1 80.38 12 ALA B N 1
ATOM 998 C CA . ALA B 1 12 ? -8.172 -3.834 -13.664 1 80.38 12 ALA B CA 1
ATOM 999 C C . ALA B 1 12 ? -8.727 -2.988 -12.516 1 80.38 12 ALA B C 1
ATOM 1001 O O . ALA B 1 12 ? -8.008 -2.168 -11.945 1 80.38 12 ALA B O 1
ATOM 1002 N N . ASP B 1 13 ? -10 -3.082 -12.32 1 83.25 13 ASP B N 1
ATOM 1003 C CA . ASP B 1 13 ? -10.664 -2.387 -11.211 1 83.25 13 ASP B CA 1
ATOM 1004 C C . ASP B 1 13 ? -10.453 -3.129 -9.898 1 83.25 13 ASP B C 1
ATOM 1006 O O . ASP B 1 13 ? -10.922 -4.258 -9.734 1 83.25 13 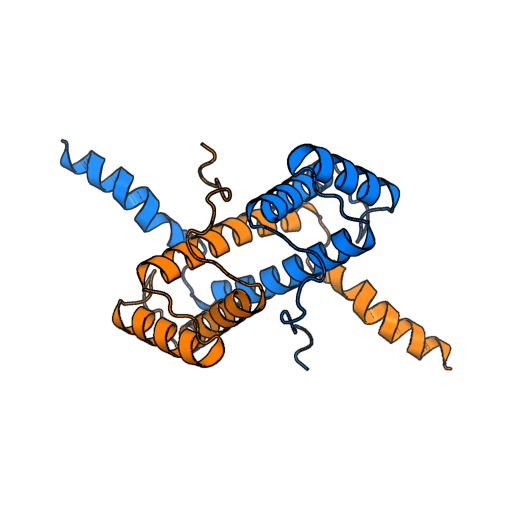ASP B O 1
ATOM 1010 N N . TRP B 1 14 ? -9.719 -2.533 -9.055 1 90.88 14 TRP B N 1
ATOM 1011 C CA . TRP B 1 14 ? -9.438 -3.107 -7.742 1 90.88 14 TRP B CA 1
ATOM 1012 C C . TRP B 1 14 ? -10.094 -2.285 -6.641 1 90.88 14 TRP B C 1
ATOM 1014 O O . TRP B 1 14 ? -9.766 -1.113 -6.449 1 90.88 14 TRP B O 1
ATOM 1024 N N . SER B 1 15 ? -11.062 -2.936 -6.02 1 87.5 15 SER B N 1
ATOM 1025 C CA . SER B 1 15 ? -11.547 -2.303 -4.797 1 87.5 15 SER B CA 1
ATOM 1026 C C . SER B 1 15 ? -10.602 -2.559 -3.629 1 87.5 15 SER B C 1
ATOM 1028 O O . SER B 1 15 ? -9.742 -3.445 -3.697 1 87.5 15 SER B O 1
ATOM 1030 N N . SER B 1 16 ? -10.758 -1.8 -2.561 1 87.19 16 SER B N 1
ATOM 1031 C CA . SER B 1 16 ? -9.945 -1.986 -1.364 1 87.19 16 SER B CA 1
ATOM 1032 C C . SER B 1 16 ? -10.125 -3.385 -0.786 1 87.19 16 SER B C 1
ATOM 1034 O O . SER B 1 16 ? -9.156 -4.012 -0.354 1 87.19 16 SER B O 1
ATOM 1036 N N . ARG B 1 17 ? -11.32 -3.85 -0.839 1 88.38 17 ARG B N 1
ATOM 1037 C CA . ARG B 1 17 ? -11.625 -5.176 -0.31 1 88.38 17 ARG B CA 1
ATOM 1038 C C . ARG B 1 17 ? -10.93 -6.262 -1.126 1 88.38 17 ARG B C 1
ATOM 1040 O O . ARG B 1 17 ? -10.344 -7.188 -0.565 1 88.38 17 ARG B O 1
ATOM 1047 N N . THR B 1 18 ? -11.047 -6.148 -2.438 1 93 18 THR B N 1
ATOM 1048 C CA . THR B 1 18 ? -10.438 -7.129 -3.33 1 93 18 THR B CA 1
ATOM 1049 C C . THR B 1 18 ? -8.914 -7.109 -3.199 1 93 18 THR B C 1
ATOM 1051 O O . THR B 1 18 ? -8.281 -8.164 -3.146 1 93 18 THR B O 1
ATOM 1054 N N . GLU B 1 19 ? -8.352 -5.891 -3.156 1 94 19 GLU B N 1
ATOM 1055 C CA . GLU B 1 19 ? -6.906 -5.762 -2.996 1 94 19 GLU B CA 1
ATOM 1056 C C . GLU B 1 19 ? -6.438 -6.391 -1.688 1 94 19 GLU B C 1
ATOM 1058 O O . GLU B 1 19 ? -5.434 -7.109 -1.662 1 94 19 GLU B O 1
ATOM 1063 N N . ASN B 1 20 ? -7.129 -6.133 -0.639 1 93.38 20 ASN B N 1
ATOM 1064 C CA . ASN B 1 20 ? -6.758 -6.691 0.656 1 93.38 20 ASN B CA 1
ATOM 1065 C C . ASN B 1 20 ? -6.855 -8.219 0.657 1 93.38 20 ASN B C 1
ATOM 1067 O O . ASN B 1 20 ? -6.012 -8.898 1.242 1 93.38 20 ASN B O 1
ATOM 1071 N N . ALA B 1 21 ? -7.898 -8.719 0.05 1 95 21 ALA B N 1
ATOM 1072 C CA . ALA B 1 21 ? -8.031 -10.164 -0.084 1 95 21 ALA B CA 1
ATOM 1073 C C . ALA B 1 21 ? -6.859 -10.758 -0.86 1 95 21 ALA B C 1
ATOM 1075 O O . ALA B 1 21 ? -6.336 -11.812 -0.498 1 95 21 ALA B O 1
ATOM 1076 N N . PHE B 1 22 ? -6.453 -10.031 -1.901 1 96.62 22 PHE B N 1
ATOM 1077 C CA . PHE B 1 22 ? -5.32 -10.461 -2.711 1 96.62 22 PHE B CA 1
ATOM 1078 C C . PHE B 1 22 ? -4.051 -10.539 -1.871 1 96.62 22 PHE B C 1
ATOM 1080 O O . PHE B 1 22 ? -3.354 -11.555 -1.889 1 96.62 22 PHE B O 1
ATOM 1087 N N . ILE B 1 23 ? -3.758 -9.562 -1.108 1 95.75 23 ILE B N 1
ATOM 1088 C CA . ILE B 1 23 ? -2.561 -9.516 -0.277 1 95.75 23 ILE B CA 1
ATOM 1089 C C . ILE B 1 23 ? -2.584 -10.664 0.732 1 95.75 23 ILE B C 1
ATOM 1091 O O . ILE B 1 23 ? -1.578 -11.352 0.924 1 95.75 23 ILE B O 1
ATOM 1095 N N . ARG B 1 24 ? -3.734 -10.906 1.246 1 95.88 24 ARG B N 1
ATOM 1096 C CA . ARG B 1 24 ? -3.861 -11.977 2.223 1 95.88 24 ARG B CA 1
ATOM 1097 C C . ARG B 1 24 ? -3.613 -13.336 1.575 1 95.88 24 ARG B C 1
ATOM 1099 O O . ARG B 1 24 ? -2.939 -14.195 2.152 1 95.88 24 ARG B O 1
ATOM 1106 N N . ILE B 1 25 ? -4.18 -13.539 0.479 1 97.75 25 ILE B N 1
ATOM 1107 C CA . ILE B 1 25 ? -4.023 -14.805 -0.232 1 97.75 25 ILE B CA 1
ATOM 1108 C C . ILE B 1 25 ? -2.551 -15.031 -0.565 1 97.75 25 ILE B C 1
ATOM 1110 O O . ILE B 1 25 ? -2.016 -16.125 -0.338 1 97.75 25 ILE B O 1
ATOM 1114 N N . VAL B 1 26 ? -1.895 -13.977 -1.079 1 95.5 26 VAL B N 1
ATOM 1115 C CA . VAL B 1 26 ? -0.476 -14.078 -1.402 1 95.5 26 VAL B CA 1
ATOM 1116 C C . VAL B 1 26 ? 0.323 -14.375 -0.136 1 95.5 26 VAL B C 1
ATOM 1118 O O . VAL B 1 26 ? 1.216 -15.227 -0.142 1 95.5 26 VAL B O 1
ATOM 1121 N N . HIS B 1 27 ? -0.041 -13.734 0.87 1 95.06 27 HIS B N 1
ATOM 1122 C CA . HIS B 1 27 ? 0.621 -13.93 2.154 1 95.06 27 HIS B CA 1
ATOM 1123 C C . HIS B 1 27 ? 0.522 -15.383 2.609 1 95.06 27 HIS B C 1
ATOM 1125 O O . HIS B 1 27 ? 1.521 -15.984 3.021 1 95.06 27 HIS B O 1
ATOM 1131 N N . ASP B 1 28 ? -0.641 -15.938 2.461 1 96.38 28 ASP B N 1
ATOM 1132 C CA . ASP B 1 28 ? -0.872 -17.328 2.867 1 96.38 28 ASP B CA 1
ATOM 1133 C C . ASP B 1 28 ? -0.007 -18.281 2.055 1 96.38 28 ASP B C 1
ATOM 1135 O O . ASP B 1 28 ? 0.558 -19.234 2.604 1 96.38 28 ASP B O 1
ATOM 1139 N N . HIS B 1 29 ? 0.119 -18.031 0.792 1 95.69 29 HIS B N 1
ATOM 1140 C CA . HIS B 1 29 ? 0.914 -18.891 -0.073 1 95.69 29 HIS B CA 1
ATOM 1141 C C . HIS B 1 29 ? 2.4 -18.766 0.245 1 95.69 29 HIS B C 1
ATOM 1143 O O . HIS B 1 29 ? 3.135 -19.766 0.186 1 95.69 29 HIS B O 1
ATOM 1149 N N . VAL B 1 30 ? 2.838 -17.625 0.643 1 92.38 30 VAL B N 1
ATOM 1150 C CA . VAL B 1 30 ? 4.23 -17.438 1.029 1 92.38 30 VAL B CA 1
ATOM 1151 C C . VAL B 1 30 ? 4.516 -18.172 2.334 1 92.38 30 VAL B C 1
ATOM 1153 O O . VAL B 1 30 ? 5.523 -18.875 2.449 1 92.38 30 VAL B O 1
ATOM 1156 N N . LYS B 1 31 ? 3.627 -18.094 3.203 1 93.19 31 LYS B N 1
ATOM 1157 C CA . LYS B 1 31 ? 3.801 -18.75 4.5 1 93.19 31 LYS B CA 1
ATOM 1158 C C . LYS B 1 31 ? 3.811 -20.266 4.359 1 93.19 31 LYS B C 1
ATOM 1160 O O . LYS B 1 31 ? 4.512 -20.953 5.098 1 93.19 31 LYS B O 1
ATOM 1165 N N . LYS B 1 32 ? 3.039 -20.75 3.365 1 95 32 LYS B N 1
ATOM 1166 C CA . LYS B 1 32 ? 2.963 -22.188 3.084 1 95 32 LYS B CA 1
ATOM 1167 C C . LYS B 1 32 ? 4.242 -22.688 2.418 1 95 32 LYS B C 1
ATOM 1169 O O . LYS B 1 32 ? 4.5 -23.891 2.379 1 95 32 LYS B O 1
ATOM 1174 N N . GLY B 1 33 ? 5.07 -21.812 1.851 1 91.88 33 GLY B N 1
ATOM 1175 C CA . GLY B 1 33 ? 6.312 -22.188 1.199 1 91.88 33 GLY B CA 1
ATOM 1176 C C . GLY B 1 33 ? 6.172 -22.359 -0.302 1 91.88 33 GLY B C 1
ATOM 1177 O O . GLY B 1 33 ? 6.992 -23.016 -0.935 1 91.88 33 GLY B O 1
ATOM 1178 N N . ASP B 1 34 ? 5.074 -21.766 -0.799 1 93.75 34 ASP B N 1
ATOM 1179 C CA . ASP B 1 34 ? 4.82 -21.922 -2.229 1 93.75 34 ASP B CA 1
ATOM 1180 C C . ASP B 1 34 ? 5.777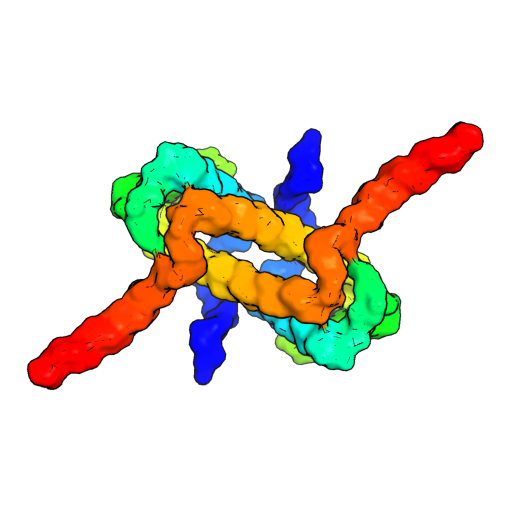 -21.062 -3.053 1 93.75 34 ASP B C 1
ATOM 1182 O O . ASP B 1 34 ? 5.973 -21.312 -4.246 1 93.75 34 ASP B O 1
ATOM 1186 N N . LEU B 1 35 ? 6.297 -20.078 -2.486 1 88 35 LEU B N 1
ATOM 1187 C CA . LEU B 1 35 ? 7.27 -19.234 -3.168 1 88 35 LEU B CA 1
ATOM 1188 C C . LEU B 1 35 ? 8.68 -19.781 -2.992 1 88 35 LEU B C 1
ATOM 1190 O O . LEU B 1 35 ? 9.367 -19.438 -2.027 1 88 35 LEU B O 1
ATOM 1194 N N . GLN B 1 36 ? 9.102 -20.547 -3.84 1 84.12 36 GLN B N 1
ATOM 1195 C CA . GLN B 1 36 ? 10.391 -21.234 -3.736 1 84.12 36 GLN B CA 1
ATOM 1196 C C . GLN B 1 36 ? 11.5 -20.406 -4.391 1 84.12 36 GLN B C 1
ATOM 1198 O O . GLN B 1 36 ? 12.68 -20.562 -4.051 1 84.12 36 GLN B O 1
ATOM 1203 N N . THR B 1 37 ? 11.086 -19.516 -5.324 1 79.81 37 THR B N 1
ATOM 1204 C CA . THR B 1 37 ? 12.008 -18.625 -6.031 1 79.81 37 THR B CA 1
ATOM 1205 C C . THR B 1 37 ? 11.586 -17.172 -5.883 1 79.81 37 THR B C 1
ATOM 1207 O O . THR B 1 37 ? 10.797 -16.844 -4.992 1 79.81 37 THR B O 1
ATOM 1210 N N . SER B 1 38 ? 12.094 -16.375 -6.836 1 79 38 SER B N 1
ATOM 1211 C CA . SER B 1 38 ? 11.82 -14.945 -6.777 1 79 38 SER B CA 1
ATOM 1212 C C . SER B 1 38 ? 10.383 -14.641 -7.191 1 79 38 SER B C 1
ATOM 1214 O O . SER B 1 38 ? 9.898 -13.523 -7.008 1 79 38 SER B O 1
ATOM 1216 N N . THR B 1 39 ? 9.727 -15.703 -7.801 1 84.19 39 THR B N 1
ATOM 1217 C CA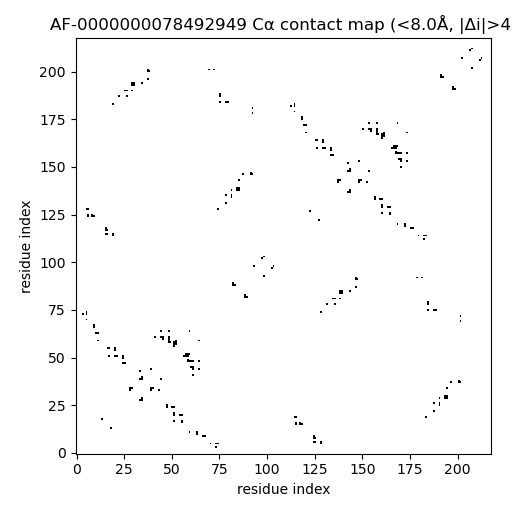 . THR B 1 39 ? 8.344 -15.523 -8.234 1 84.19 39 THR B CA 1
ATOM 1218 C C . THR B 1 39 ? 7.559 -16.828 -8.102 1 84.19 39 THR B C 1
ATOM 1220 O O . THR B 1 39 ? 8.148 -17.906 -8.062 1 84.19 39 THR B O 1
ATOM 1223 N N . PHE B 1 40 ? 6.219 -16.641 -7.996 1 92.5 40 PHE B N 1
ATOM 1224 C CA . PHE B 1 40 ? 5.34 -17.812 -8.016 1 92.5 40 PHE B CA 1
ATOM 1225 C C . PHE B 1 40 ? 5.336 -18.453 -9.391 1 92.5 40 PHE B C 1
ATOM 1227 O O . PHE B 1 40 ? 5.523 -17.781 -10.406 1 92.5 40 PHE B O 1
ATOM 1234 N N . THR B 1 41 ? 5.176 -19.812 -9.438 1 94 41 THR B N 1
ATOM 1235 C CA . THR B 1 41 ? 4.953 -20.531 -10.688 1 94 41 THR B CA 1
ATOM 1236 C C . THR B 1 41 ? 3.584 -20.188 -11.273 1 94 41 THR B C 1
ATOM 1238 O O . THR B 1 41 ? 2.701 -19.703 -10.555 1 94 41 THR B O 1
ATOM 1241 N N . LYS B 1 42 ? 3.418 -20.469 -12.555 1 95.81 42 LYS B N 1
ATOM 1242 C CA . LYS B 1 42 ? 2.139 -20.25 -13.219 1 95.81 42 LYS B CA 1
ATOM 1243 C C . LYS B 1 42 ? 1.014 -21.016 -12.523 1 95.81 42 LYS B C 1
ATOM 1245 O O . LYS B 1 42 ? -0.111 -20.516 -12.422 1 95.81 42 LYS B O 1
ATOM 1250 N N . LYS B 1 43 ? 1.283 -22.125 -12.078 1 97.5 43 LYS B N 1
ATOM 1251 C CA . LYS B 1 43 ? 0.307 -22.969 -11.383 1 97.5 43 LYS B CA 1
ATOM 1252 C C . LYS B 1 43 ? -0.194 -22.281 -10.117 1 97.5 43 LYS B C 1
ATOM 1254 O O . LYS B 1 43 ? -1.401 -22.219 -9.875 1 97.5 43 LYS B O 1
ATOM 1259 N N . ILE B 1 44 ? 0.729 -21.766 -9.359 1 97.19 44 ILE B N 1
ATOM 1260 C CA . ILE B 1 44 ? 0.359 -21.141 -8.094 1 97.19 44 ILE B CA 1
ATOM 1261 C C . ILE B 1 44 ? -0.421 -19.859 -8.367 1 97.19 44 ILE B C 1
ATOM 1263 O O . ILE B 1 44 ? -1.43 -19.578 -7.715 1 97.19 44 ILE B O 1
ATOM 1267 N N . TRP B 1 45 ? 0.019 -19.047 -9.406 1 97.44 45 TRP B N 1
ATOM 1268 C CA . TRP B 1 45 ? -0.718 -17.844 -9.781 1 97.44 45 TRP B CA 1
ATOM 1269 C C . TRP B 1 45 ? -2.15 -18.188 -10.172 1 97.44 45 TRP B C 1
ATOM 1271 O O . TRP B 1 45 ? -3.082 -17.438 -9.859 1 97.44 45 TRP B O 1
ATOM 1281 N N . THR B 1 46 ? -2.352 -19.297 -10.859 1 98.19 46 THR B N 1
ATOM 1282 C CA . THR B 1 46 ? -3.688 -19.734 -11.242 1 98.19 46 THR B CA 1
ATOM 1283 C C . THR B 1 46 ? -4.523 -20.094 -10.016 1 98.19 46 THR B C 1
ATOM 1285 O O . THR B 1 46 ? -5.703 -19.734 -9.945 1 98.19 46 THR B O 1
ATOM 1288 N N . THR B 1 47 ? -3.877 -20.75 -9.07 1 98.5 47 THR B N 1
ATOM 1289 C CA . THR B 1 47 ? -4.551 -21.078 -7.82 1 98.5 47 THR B CA 1
ATOM 1290 C C . THR B 1 47 ? -4.969 -19.812 -7.082 1 98.5 47 THR B C 1
ATOM 1292 O O . THR B 1 47 ? -6.094 -19.719 -6.582 1 98.5 47 THR B O 1
ATOM 1295 N N . ILE B 1 48 ? -4.105 -18.859 -6.984 1 98.31 48 ILE B N 1
ATOM 1296 C CA . ILE B 1 48 ? -4.375 -17.578 -6.34 1 98.31 48 ILE B CA 1
ATOM 1297 C C . ILE B 1 48 ? -5.543 -16.875 -7.035 1 98.31 48 ILE B C 1
ATOM 1299 O O . ILE B 1 48 ? -6.43 -16.328 -6.379 1 98.31 48 ILE B O 1
ATOM 1303 N N . SER B 1 49 ? -5.527 -16.953 -8.391 1 98.25 49 SER B N 1
ATOM 1304 C CA . SER B 1 49 ? -6.617 -16.375 -9.164 1 98.25 49 SER B CA 1
ATOM 1305 C C . SER B 1 49 ? -7.957 -16.984 -8.789 1 98.25 49 SER B C 1
ATOM 1307 O O . SER B 1 49 ? -8.938 -16.266 -8.578 1 98.25 49 SER B O 1
ATOM 1309 N N . ASP B 1 50 ? -7.992 -18.266 -8.641 1 98.56 50 ASP B N 1
ATOM 1310 C CA . ASP B 1 50 ? -9.211 -18.984 -8.289 1 98.56 50 ASP B CA 1
ATOM 1311 C C . ASP B 1 50 ? -9.664 -18.625 -6.875 1 98.56 50 ASP B C 1
ATOM 1313 O O . ASP B 1 50 ? -10.859 -18.422 -6.629 1 98.56 50 ASP B O 1
ATOM 1317 N N . GLU B 1 51 ? -8.727 -18.562 -5.965 1 98.56 51 GLU B N 1
ATOM 1318 C CA . GLU B 1 51 ? -9.047 -18.203 -4.582 1 98.56 51 GLU B CA 1
ATOM 1319 C C . GLU B 1 51 ? -9.578 -16.781 -4.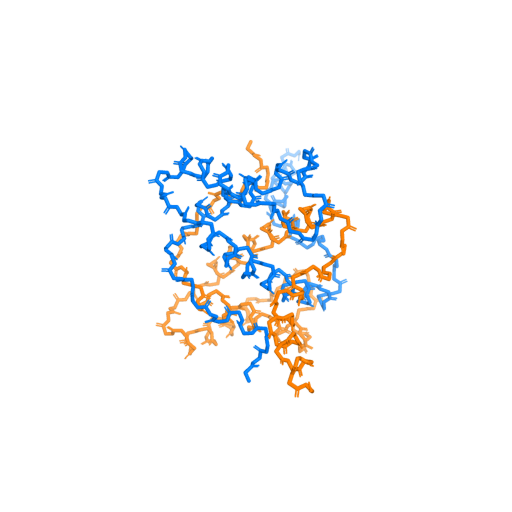48 1 98.56 51 GLU B C 1
ATOM 1321 O O . GLU B 1 51 ? -10.516 -16.516 -3.727 1 98.56 51 GLU B O 1
ATOM 1326 N N . LEU B 1 52 ? -9.016 -15.883 -5.25 1 98.06 52 LEU B N 1
ATOM 1327 C CA . LEU B 1 52 ? -9.492 -14.5 -5.262 1 98.06 52 LEU B CA 1
ATOM 1328 C C . LEU B 1 52 ? -10.906 -14.414 -5.824 1 98.06 52 LEU B C 1
ATOM 1330 O O . LEU B 1 52 ? -11.742 -13.664 -5.316 1 98.06 52 LEU B O 1
ATOM 1334 N N . PHE B 1 53 ? -11.195 -15.211 -6.836 1 97.31 53 PHE B N 1
ATOM 1335 C CA . PHE B 1 53 ? -12.531 -15.258 -7.43 1 97.31 53 PHE B CA 1
ATOM 1336 C C . PHE B 1 53 ? -13.555 -15.742 -6.418 1 97.31 53 PHE B C 1
ATOM 1338 O O . PHE B 1 53 ? -14.664 -15.203 -6.344 1 97.31 53 PHE B O 1
ATOM 1345 N N . GLU B 1 54 ? -13.18 -16.703 -5.684 1 97.75 54 GLU B N 1
ATOM 1346 C CA . GLU B 1 54 ? -14.078 -17.25 -4.68 1 97.75 54 GLU B CA 1
ATOM 1347 C C . GLU B 1 54 ? -14.461 -16.203 -3.641 1 97.75 54 GLU B C 1
ATOM 1349 O O . GLU B 1 54 ? -15.594 -16.188 -3.15 1 97.75 54 GLU B O 1
ATOM 1354 N N . GLN B 1 55 ? -13.547 -15.344 -3.338 1 95.44 55 GLN B N 1
ATOM 1355 C CA . GLN B 1 55 ? -13.773 -14.359 -2.279 1 95.44 55 GLN B CA 1
ATOM 1356 C C . GLN B 1 55 ? -14.398 -13.086 -2.834 1 95.44 55 GLN B C 1
ATOM 1358 O O . GLN B 1 55 ? -15.25 -12.477 -2.184 1 95.44 55 GLN B O 1
ATOM 1363 N N . SER B 1 56 ? -14 -12.648 -4.023 1 93.75 56 SER B N 1
ATOM 1364 C CA . SER B 1 56 ? -14.391 -11.328 -4.516 1 93.75 56 SER B CA 1
ATOM 1365 C C . SER B 1 56 ? -15.438 -11.438 -5.617 1 93.75 56 SER B C 1
ATOM 1367 O O . SER B 1 56 ? -16.094 -10.453 -5.965 1 93.75 56 SER B O 1
ATOM 1369 N N . HIS B 1 57 ? -15.539 -12.625 -6.289 1 94.75 57 HIS B N 1
ATOM 1370 C CA . HIS B 1 57 ? -16.406 -12.906 -7.426 1 94.75 57 HIS B CA 1
ATOM 1371 C C . HIS B 1 57 ? -16.016 -12.07 -8.641 1 94.75 57 HIS B C 1
ATOM 1373 O O . HIS B 1 57 ? -16.844 -11.82 -9.523 1 94.75 57 HIS B O 1
ATOM 1379 N N . LYS B 1 58 ? -14.844 -11.562 -8.617 1 94.88 58 LYS B N 1
ATOM 1380 C CA . LYS B 1 58 ? -14.203 -10.938 -9.766 1 94.88 58 LYS B CA 1
ATOM 1381 C C . LYS B 1 58 ? -13.047 -11.789 -10.281 1 94.88 58 LYS B C 1
ATOM 1383 O O . LYS B 1 58 ? -12.227 -12.273 -9.492 1 94.88 58 LYS B O 1
ATOM 1388 N N . ARG B 1 59 ? -13.055 -11.93 -11.594 1 94.62 59 ARG B N 1
ATOM 1389 C CA . ARG B 1 59 ? -12.016 -12.773 -12.195 1 94.62 59 ARG B CA 1
ATOM 1390 C C . ARG B 1 59 ? -10.828 -11.93 -12.648 1 94.62 59 ARG B C 1
ATOM 1392 O O . ARG B 1 59 ? -11.008 -10.891 -13.289 1 94.62 59 ARG B O 1
ATOM 1399 N N . PHE B 1 60 ? -9.648 -12.359 -12.273 1 96.44 60 PHE B N 1
ATOM 1400 C CA . PHE B 1 60 ? -8.391 -11.75 -12.703 1 96.44 60 PHE B CA 1
ATOM 1401 C C . PHE B 1 60 ? -7.477 -12.789 -13.344 1 96.44 60 PHE B C 1
ATOM 1403 O O . PHE B 1 60 ? -7.363 -13.914 -12.844 1 96.44 60 PHE B O 1
ATOM 1410 N N . ASN B 1 61 ? -6.902 -12.445 -14.453 1 95.31 61 ASN B N 1
ATOM 1411 C CA . ASN B 1 61 ? -5.945 -13.375 -15.047 1 95.31 61 ASN B CA 1
ATOM 1412 C C . ASN B 1 61 ? -4.562 -13.227 -14.414 1 95.31 61 ASN B C 1
ATOM 1414 O O . ASN B 1 61 ? -4.309 -12.281 -13.672 1 95.31 61 ASN B O 1
ATOM 1418 N N . VAL B 1 62 ? -3.68 -14.109 -14.688 1 93.06 62 VAL B N 1
ATOM 1419 C CA . VAL B 1 62 ? -2.361 -14.188 -14.07 1 93.06 62 VAL B CA 1
ATOM 1420 C C . VAL B 1 62 ? -1.584 -12.898 -14.336 1 93.06 62 VAL B C 1
ATOM 1422 O O . VAL B 1 62 ? -0.92 -12.367 -13.445 1 93.06 62 VAL B O 1
ATOM 1425 N N . GLY B 1 63 ? -1.635 -12.398 -15.531 1 91.69 63 GLY B N 1
ATOM 1426 C CA . GLY B 1 63 ? -0.971 -11.141 -15.859 1 91.69 63 GLY B CA 1
ATOM 1427 C C . GLY B 1 63 ? -1.436 -9.984 -14.992 1 91.69 63 GLY B C 1
ATOM 1428 O O . GLY B 1 63 ? -0.625 -9.164 -14.562 1 91.69 63 GLY B O 1
ATOM 1429 N N . GLN B 1 64 ? -2.729 -9.938 -14.727 1 94.44 64 GLN B N 1
ATOM 1430 C CA . GLN B 1 64 ? -3.297 -8.898 -13.883 1 94.44 64 GLN B CA 1
ATOM 1431 C C . GLN B 1 64 ? -2.826 -9.039 -12.438 1 94.44 64 GLN B C 1
ATOM 1433 O O . GLN B 1 64 ? -2.559 -8.039 -11.766 1 94.44 64 GLN B O 1
ATOM 1438 N N . LEU B 1 65 ? -2.715 -10.211 -12.016 1 95.69 65 LEU B N 1
ATOM 1439 C CA . LEU B 1 65 ? -2.266 -10.453 -10.648 1 95.69 65 LEU B CA 1
ATOM 1440 C C . LEU B 1 65 ? -0.809 -10.039 -10.477 1 95.69 65 LEU B C 1
ATOM 1442 O O . LEU B 1 65 ? -0.464 -9.367 -9.5 1 95.69 65 LEU B O 1
ATOM 1446 N N . LYS B 1 66 ? -0.037 -10.383 -11.375 1 92.06 66 LYS B N 1
ATOM 1447 C CA . LYS B 1 66 ? 1.379 -10.031 -11.32 1 92.06 66 LYS B CA 1
ATOM 1448 C C . LYS B 1 66 ? 1.567 -8.516 -11.375 1 92.06 66 LYS B C 1
ATOM 1450 O O . LYS B 1 66 ? 2.367 -7.957 -10.617 1 92.06 66 LYS B O 1
ATOM 1455 N N . SER B 1 67 ? 0.898 -7.883 -12.234 1 90.81 67 SER B N 1
ATOM 1456 C CA . SER B 1 67 ? 0.975 -6.43 -12.344 1 90.81 67 SER B CA 1
ATOM 1457 C C . SER B 1 67 ? 0.561 -5.75 -11.047 1 90.81 67 SER B C 1
ATOM 1459 O O . SER B 1 67 ? 1.203 -4.793 -10.609 1 90.81 67 SER B O 1
ATOM 1461 N N . LYS B 1 68 ? -0.523 -6.254 -10.523 1 92.81 68 LYS B N 1
ATOM 1462 C CA . LYS B 1 68 ? -0.99 -5.699 -9.258 1 92.81 68 LYS B CA 1
ATOM 1463 C C . LYS B 1 68 ? 0.048 -5.891 -8.156 1 92.81 68 LYS B C 1
ATOM 1465 O O . LYS B 1 68 ? 0.297 -4.98 -7.363 1 92.81 68 LYS B O 1
ATOM 1470 N N . PHE B 1 69 ? 0.599 -7.078 -8.125 1 90.12 69 PHE B N 1
ATOM 1471 C CA . PHE B 1 69 ? 1.617 -7.367 -7.121 1 90.12 69 PHE B CA 1
ATOM 1472 C C . PHE B 1 69 ? 2.803 -6.422 -7.266 1 90.12 69 PHE B C 1
ATOM 1474 O O . PHE B 1 69 ? 3.279 -5.859 -6.277 1 90.12 69 PHE B O 1
ATOM 1481 N N . ASN B 1 70 ? 3.217 -6.25 -8.445 1 87 70 ASN B N 1
ATOM 1482 C CA . ASN B 1 70 ? 4.332 -5.344 -8.703 1 87 70 ASN B CA 1
ATOM 1483 C C . ASN B 1 70 ? 4.008 -3.918 -8.266 1 87 70 ASN B C 1
ATOM 1485 O O . ASN B 1 70 ? 4.859 -3.227 -7.707 1 87 70 ASN B O 1
ATOM 1489 N N . ARG B 1 71 ? 2.857 -3.477 -8.5 1 89.81 71 ARG B N 1
ATOM 1490 C CA . ARG B 1 71 ? 2.453 -2.131 -8.109 1 89.81 71 ARG B CA 1
ATOM 1491 C C . ARG B 1 71 ? 2.396 -2.002 -6.586 1 89.81 71 ARG B C 1
ATOM 1493 O O . ARG B 1 71 ? 2.783 -0.973 -6.031 1 89.81 71 ARG B O 1
ATOM 1500 N N . LEU B 1 72 ? 1.862 -3.047 -5.988 1 91.81 72 LEU B N 1
ATOM 1501 C CA . LEU B 1 72 ? 1.8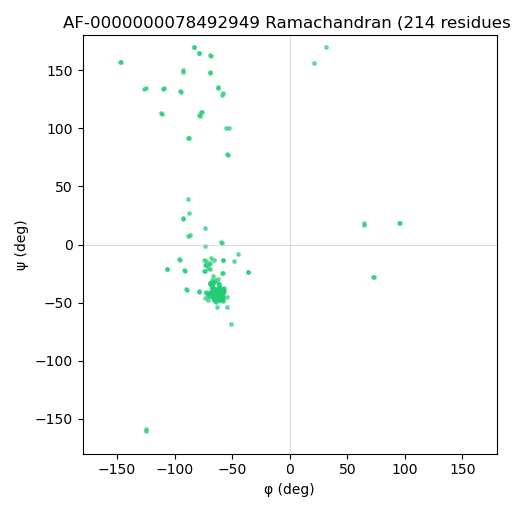2 -3.068 -4.531 1 91.81 72 LEU B CA 1
ATOM 1502 C C . LEU B 1 72 ? 3.227 -3.006 -3.945 1 91.81 72 LEU B C 1
ATOM 1504 O O . LEU B 1 72 ? 3.463 -2.303 -2.961 1 91.81 72 LEU B O 1
ATOM 1508 N N . TYR B 1 73 ? 4.074 -3.699 -4.582 1 85.88 73 TYR B N 1
ATOM 1509 C CA . TYR B 1 73 ? 5.461 -3.73 -4.133 1 85.88 73 TYR B CA 1
ATOM 1510 C C . TYR B 1 73 ? 6.105 -2.355 -4.254 1 85.88 73 TYR B C 1
ATOM 1512 O O . TYR B 1 73 ? 6.746 -1.877 -3.314 1 85.88 73 TYR B O 1
ATOM 1520 N N . LYS B 1 74 ? 5.965 -1.718 -5.371 1 88.75 74 LYS B N 1
ATOM 1521 C CA . LYS B 1 74 ? 6.535 -0.392 -5.59 1 88.75 74 LYS B CA 1
ATOM 1522 C C . LYS B 1 74 ? 5.977 0.618 -4.59 1 88.75 74 LYS B C 1
ATOM 1524 O O . LYS B 1 74 ? 6.719 1.441 -4.051 1 88.75 74 LYS B O 1
ATOM 1529 N N . LYS B 1 75 ? 4.699 0.565 -4.445 1 90.38 75 LYS B N 1
ATOM 1530 C CA . LYS B 1 75 ? 4.062 1.446 -3.471 1 90.38 75 LYS B CA 1
ATOM 1531 C C . LYS B 1 75 ? 4.598 1.191 -2.064 1 90.38 75 LYS B C 1
ATOM 1533 O O . LYS B 1 75 ? 4.844 2.133 -1.309 1 90.38 75 LYS B O 1
ATOM 1538 N N . HIS B 1 76 ? 4.711 -0.119 -1.736 1 89.19 76 HIS B N 1
ATOM 1539 C CA . HIS B 1 76 ? 5.262 -0.506 -0.442 1 89.19 76 HIS B CA 1
ATOM 1540 C C . HIS B 1 76 ? 6.672 0.045 -0.256 1 89.19 76 HIS B C 1
ATOM 1542 O O . HIS B 1 76 ? 7.027 0.494 0.835 1 89.19 76 HIS B O 1
ATOM 1548 N N . ARG B 1 77 ? 7.453 0.038 -1.192 1 87.44 77 ARG B N 1
ATOM 1549 C CA . ARG B 1 77 ? 8.805 0.579 -1.121 1 87.44 77 ARG B CA 1
ATOM 1550 C C . ARG B 1 77 ? 8.781 2.086 -0.885 1 87.44 77 ARG B C 1
ATOM 1552 O O . ARG B 1 77 ? 9.547 2.604 -0.067 1 87.44 77 ARG B O 1
ATOM 1559 N N . GLU B 1 78 ? 7.953 2.73 -1.621 1 87.69 78 GLU B N 1
ATOM 1560 C CA . GLU B 1 78 ? 7.793 4.168 -1.437 1 87.69 78 GLU B CA 1
ATOM 1561 C C . GLU B 1 78 ? 7.367 4.5 -0.009 1 87.69 78 GLU B C 1
ATOM 1563 O O . GLU B 1 78 ? 7.91 5.414 0.611 1 87.69 78 GLU B O 1
ATOM 1568 N N . PHE B 1 79 ? 6.434 3.791 0.442 1 88.81 79 PHE B N 1
ATOM 1569 C CA . PHE B 1 79 ? 5.922 4.027 1.787 1 88.81 79 PHE B CA 1
ATOM 1570 C C . PHE B 1 79 ? 6.969 3.674 2.834 1 88.81 79 PHE B C 1
ATOM 1572 O O . PHE B 1 79 ? 7.074 4.34 3.867 1 88.81 79 PHE B O 1
ATOM 1579 N N . SER B 1 80 ? 7.75 2.643 2.566 1 86.44 80 SER B N 1
ATOM 1580 C CA . SER B 1 80 ? 8.844 2.287 3.467 1 86.44 80 SER B CA 1
ATOM 1581 C C . SER B 1 80 ? 9.859 3.418 3.576 1 86.44 80 SER B C 1
ATOM 1583 O O . SER B 1 80 ? 10.359 3.703 4.664 1 86.44 80 SER B O 1
ATOM 1585 N N . ASP B 1 81 ? 10.164 3.969 2.469 1 86.62 81 ASP B N 1
ATOM 1586 C CA . ASP B 1 81 ? 11.078 5.105 2.459 1 86.62 81 ASP B CA 1
ATOM 1587 C C . ASP B 1 81 ? 10.508 6.277 3.256 1 86.62 81 ASP B C 1
ATOM 1589 O O . ASP B 1 81 ? 11.234 6.953 3.986 1 86.62 81 ASP B O 1
ATOM 1593 N N . LEU B 1 82 ? 9.195 6.527 3.102 1 87.44 82 LEU B N 1
ATOM 1594 C CA . LEU B 1 82 ? 8.492 7.547 3.867 1 87.44 82 LEU B CA 1
ATOM 1595 C C . LEU B 1 82 ? 8.594 7.273 5.363 1 87.44 82 LEU B C 1
ATOM 1597 O O . LEU B 1 82 ? 9 8.141 6.133 1 87.44 82 LEU B O 1
ATOM 1601 N N . VAL B 1 83 ? 8.336 6.051 5.812 1 82.75 83 VAL B N 1
ATOM 1602 C CA . VAL B 1 83 ? 8.336 5.664 7.219 1 82.75 83 VAL B CA 1
ATOM 1603 C C . VAL B 1 83 ? 9.75 5.758 7.781 1 82.75 83 VAL B C 1
ATOM 1605 O O . VAL B 1 83 ? 9.945 6.203 8.914 1 82.75 83 VAL B O 1
ATOM 1608 N N . ALA B 1 84 ? 10.68 5.383 7.043 1 83 84 ALA B N 1
ATOM 1609 C CA . ALA B 1 84 ? 12.078 5.438 7.469 1 83 84 ALA B CA 1
ATOM 1610 C C . ALA B 1 84 ? 12.492 6.863 7.816 1 83 84 ALA B C 1
ATOM 1612 O O . ALA B 1 84 ? 13.352 7.078 8.672 1 83 84 ALA B O 1
ATOM 1613 N N . HIS B 1 85 ? 11.82 7.867 7.262 1 85.19 85 HIS B N 1
ATOM 1614 C CA . HIS B 1 85 ? 12.195 9.266 7.465 1 85.19 85 HIS B CA 1
ATOM 1615 C C . HIS B 1 85 ? 11.398 9.891 8.602 1 85.19 85 HIS B C 1
ATOM 1617 O O . HIS B 1 85 ? 11.656 11.031 9 1 85.19 85 HIS B O 1
ATOM 1623 N N . THR B 1 86 ? 10.391 9.297 9.039 1 78.62 86 THR B N 1
ATOM 1624 C CA . THR B 1 86 ? 9.633 9.836 10.156 1 78.62 86 THR B CA 1
ATOM 1625 C C . THR B 1 86 ? 10.438 9.742 11.453 1 78.62 86 THR B C 1
ATOM 1627 O O . THR B 1 86 ? 10.164 10.469 12.406 1 78.62 86 THR B O 1
ATOM 1630 N N . GLY B 1 87 ? 11.516 8.977 11.578 1 69.38 87 GLY B N 1
ATOM 1631 C CA . GLY B 1 87 ? 12.312 8.781 12.781 1 69.38 87 GLY B CA 1
ATOM 1632 C C . GLY B 1 87 ? 11.617 7.938 13.828 1 69.38 87 GLY B C 1
ATOM 1633 O O . GLY B 1 87 ? 12.234 7.539 14.82 1 69.38 87 GLY B O 1
ATOM 1634 N N . PHE B 1 88 ? 10.242 7.883 13.938 1 59.69 88 PHE B N 1
ATOM 1635 C CA . PHE B 1 88 ? 9.516 7.27 15.047 1 59.69 88 PHE B CA 1
ATOM 1636 C C . PHE B 1 88 ? 9.273 5.789 14.781 1 59.69 88 PHE B C 1
ATOM 1638 O O . PHE B 1 88 ? 8.883 5.047 15.688 1 59.69 88 PHE B O 1
ATOM 1645 N N . GLY B 1 89 ? 10.07 5.16 14.289 1 52.28 89 GLY B N 1
ATOM 1646 C CA . GLY B 1 89 ? 9.68 3.775 14.078 1 52.28 89 GLY B CA 1
ATOM 1647 C C . GLY B 1 89 ? 8.172 3.576 14.078 1 52.28 89 GLY B C 1
ATOM 1648 O O . GLY B 1 89 ? 7.426 4.48 14.453 1 52.28 89 GLY B O 1
ATOM 1649 N N . TRP B 1 90 ? 7.477 2.586 13.508 1 52.03 90 TRP B N 1
ATOM 1650 C CA . TRP B 1 90 ? 6.062 2.27 13.32 1 52.03 90 TRP B CA 1
ATOM 1651 C C . TRP B 1 90 ? 5.277 2.496 14.609 1 52.03 90 TRP B C 1
ATOM 1653 O O . TRP B 1 90 ? 4.059 2.318 14.633 1 52.03 90 TRP B O 1
ATOM 1663 N N . ASP B 1 91 ? 5.758 2.77 15.812 1 48.75 91 ASP B N 1
ATOM 1664 C CA . ASP B 1 91 ? 4.871 2.861 16.969 1 48.75 91 ASP B CA 1
ATOM 1665 C C . ASP B 1 91 ? 3.789 3.918 16.75 1 48.75 91 ASP B C 1
ATOM 1667 O O . ASP B 1 91 ? 2.92 4.109 17.594 1 48.75 91 ASP B O 1
ATOM 1671 N N . LEU B 1 92 ? 3.936 4.605 15.898 1 45.19 92 LEU B N 1
ATOM 1672 C CA . LEU B 1 92 ? 3.164 5.84 15.844 1 45.19 92 LEU B CA 1
ATOM 1673 C C . LEU B 1 92 ? 1.672 5.547 15.742 1 45.19 92 LEU B C 1
ATOM 1675 O O . LEU B 1 92 ? 0.846 6.344 16.188 1 45.19 92 LEU B O 1
ATOM 1679 N N . ILE B 1 93 ? 1.3 4.762 14.773 1 45.25 93 ILE B N 1
ATOM 1680 C CA . ILE B 1 93 ? -0.145 4.727 14.578 1 45.25 93 ILE B CA 1
ATOM 1681 C C . ILE B 1 93 ? -0.817 4.102 15.797 1 45.25 93 ILE B C 1
ATOM 1683 O O . ILE B 1 93 ? -2.045 4.02 15.867 1 45.25 93 ILE B O 1
ATOM 1687 N N . SER B 1 94 ? -0.076 3.457 16.688 1 42 94 SER B N 1
ATOM 1688 C CA . SER B 1 94 ? -0.733 2.854 17.844 1 42 94 SER B CA 1
ATOM 1689 C C . SER B 1 94 ? -1.502 3.896 18.656 1 42 94 SER B C 1
ATOM 1691 O O . SER B 1 94 ? -2.346 3.549 19.484 1 42 94 SER B O 1
ATOM 1693 N N . ASN B 1 95 ? -0.918 4.969 18.875 1 40.88 95 ASN B N 1
ATOM 1694 C CA . ASN B 1 95 ? -1.516 5.785 19.922 1 40.88 95 ASN B CA 1
ATOM 1695 C C . ASN B 1 95 ? -2.992 6.059 19.656 1 40.88 95 ASN B C 1
ATOM 1697 O O . ASN B 1 95 ? -3.762 6.32 20.578 1 40.88 95 ASN B O 1
ATOM 1701 N N . THR B 1 96 ? -3.336 6.57 18.531 1 39.81 96 THR B N 1
ATOM 1702 C CA . THR B 1 96 ? -4.715 7.047 18.547 1 39.81 96 THR B CA 1
ATOM 1703 C C . THR B 1 96 ? -5.688 5.883 18.703 1 39.81 96 THR B C 1
ATOM 1705 O O . THR B 1 96 ? -6.801 6.062 19.203 1 39.81 96 THR B O 1
ATOM 1708 N N . VAL B 1 97 ? -5.332 4.727 18.156 1 38.12 97 VAL B N 1
ATOM 1709 C CA . VAL B 1 97 ? -6.312 3.674 18.391 1 38.12 97 VAL B CA 1
ATOM 1710 C C . VAL B 1 97 ? -6.234 3.221 19.844 1 38.12 97 VAL B C 1
ATOM 1712 O O . VAL B 1 97 ? -7.262 2.955 20.484 1 38.12 97 VAL B O 1
ATOM 1715 N N . THR B 1 98 ? -5.027 2.971 20.422 1 38.38 98 THR B N 1
ATOM 1716 C CA . THR B 1 98 ? -4.996 2.646 21.844 1 38.38 98 THR B CA 1
ATOM 1717 C C . THR B 1 98 ? -5.477 3.828 22.688 1 38.38 98 THR B C 1
ATOM 1719 O O . THR B 1 98 ? -6.121 3.645 23.719 1 38.38 98 THR B O 1
ATOM 1722 N N . ALA B 1 99 ? -5.027 5.023 22.375 1 37.81 99 ALA B N 1
ATOM 1723 C CA . ALA B 1 99 ? -5.402 6.109 23.281 1 37.81 99 ALA B CA 1
ATOM 1724 C C . ALA B 1 99 ? -6.918 6.273 23.344 1 37.81 99 ALA B C 1
ATOM 1726 O O . ALA B 1 99 ? -7.477 6.523 24.406 1 37.81 99 ALA B O 1
ATOM 1727 N N . SER B 1 100 ? -7.629 6.215 22.266 1 35 100 SER B N 1
ATOM 1728 C CA . SER B 1 100 ? -9.062 6.234 22.547 1 35 100 SER B CA 1
ATOM 1729 C C . SER B 1 100 ? -9.469 5.031 23.391 1 35 100 SER B C 1
ATOM 1731 O O . SER B 1 100 ? -10.344 5.141 24.25 1 35 100 SER B O 1
ATOM 1733 N N . GLU B 1 101 ? -8.867 3.877 23.141 1 34.09 101 GLU B N 1
ATOM 1734 C CA . GLU B 1 101 ? -9.312 2.822 24.047 1 34.09 101 GLU B CA 1
ATOM 1735 C C . GLU B 1 101 ? -8.633 2.938 25.406 1 34.09 101 GLU B C 1
ATOM 1737 O O . GLU B 1 101 ? -9.242 2.643 26.438 1 34.09 101 GLU B O 1
ATOM 1742 N N . ALA B 1 102 ? -7.367 3.264 25.531 1 33.66 102 ALA B N 1
ATOM 1743 C CA . ALA B 1 102 ? -6.754 3.334 26.859 1 33.66 102 ALA B CA 1
ATOM 1744 C C . ALA B 1 102 ? -7.234 4.566 27.625 1 33.66 102 ALA B C 1
ATOM 1746 O O . ALA B 1 102 ? -7.445 4.508 28.844 1 33.66 102 ALA B O 1
ATOM 1747 N N . VAL B 1 103 ? -7.332 5.707 26.969 1 32.75 103 VAL B N 1
ATOM 1748 C CA . VAL B 1 103 ? -7.777 6.859 27.75 1 32.75 103 VAL B CA 1
ATOM 1749 C C . VAL B 1 103 ? -9.188 6.613 28.281 1 32.75 103 VAL B C 1
ATOM 1751 O O . VAL B 1 103 ? -9.516 7 29.406 1 32.75 103 VAL B O 1
ATOM 1754 N N . TRP B 1 104 ? -10.023 5.902 27.562 1 30.98 104 TRP B N 1
ATOM 1755 C CA . TRP B 1 104 ? -11.32 5.754 28.219 1 30.98 104 TRP B CA 1
ATOM 1756 C C . TRP B 1 104 ? -11.203 4.91 29.469 1 30.98 104 TRP B C 1
ATOM 1758 O O . TRP B 1 104 ? -11.836 5.207 30.484 1 30.98 104 TRP B O 1
ATOM 1768 N N . ALA B 1 105 ? -10.273 3.916 29.297 1 32.09 105 ALA B N 1
ATOM 1769 C CA . ALA B 1 105 ? -10.367 3.01 30.438 1 32.09 105 ALA B CA 1
ATOM 1770 C C . ALA B 1 105 ? -9.789 3.652 31.703 1 32.09 105 ALA B C 1
ATOM 1772 O O . ALA B 1 105 ? -10.25 3.371 32.812 1 32.09 105 ALA B O 1
ATOM 1773 N N . GLU B 1 106 ? -8.633 4.371 31.5 1 32.66 106 GLU B N 1
ATOM 1774 C CA . GLU B 1 106 ? -8.102 4.777 32.781 1 32.66 106 GLU B CA 1
ATOM 1775 C C . GLU B 1 106 ? -9.016 5.793 33.469 1 32.66 106 GLU B C 1
ATOM 1777 O O . GLU B 1 106 ? -8.945 5.988 34.688 1 32.66 106 GLU B O 1
ATOM 1782 N N . TYR B 1 107 ? -9.711 6.582 32.688 1 30.86 107 TYR B N 1
ATOM 1783 C CA . TYR B 1 107 ? -10.43 7.559 33.469 1 30.86 107 TYR B CA 1
ATOM 1784 C C . TYR B 1 107 ? -11.555 6.891 34.281 1 30.86 107 TYR B C 1
ATOM 1786 O O . TYR B 1 107 ? -12.023 7.43 35.281 1 30.86 107 TYR B O 1
ATOM 1794 N N . ILE B 1 108 ? -11.977 5.672 33.812 1 32.25 108 ILE B N 1
ATOM 1795 C CA . ILE B 1 108 ? -13.086 5.16 34.625 1 32.25 108 ILE B CA 1
ATOM 1796 C C . ILE B 1 108 ? -12.562 4.676 35.969 1 32.25 108 ILE B C 1
ATOM 1798 O O . ILE B 1 108 ? -13.344 4.25 36.812 1 32.25 108 ILE B O 1
ATOM 1802 N N . LYS B 1 109 ? -11.312 4.996 36.406 1 28.91 109 LYS B N 1
ATOM 1803 C CA . LYS B 1 109 ? -11.211 4.691 37.812 1 28.91 109 LYS B CA 1
ATOM 1804 C C . LYS B 1 109 ? -11.727 5.852 38.656 1 28.91 109 LYS B C 1
ATOM 1806 O O . LYS B 1 109 ? -11.586 7.016 38.281 1 28.91 109 LYS B O 1
#

pLDDT: mean 76.98, std 23.4, range [28.88, 98.56]

Secondary structure (DSSP, 8-state):
--TT-TT---SS---HHHHHHHHHHHHHHHHHT---SSS--HHHHHHHHHHHHHHHS----HHHHHHHHHHHHHHHHHHHHHHHHHSSGGGGGHHHHHIIIIIHHHHH-/--TT-TT---SS---HHHHHHHHHHHHHHHHHT---SSS--HHHHHHHHHHHHHHHS----HHHHHHHHHHHHHHHHHHHHHHHHHSSGGGGGHHHHHHHHHHHHHHT-